Protein AF-A0A183LBN3-F1 (afdb_monomer_lite)

Secondary structure (DSSP, 8-state):
-----SSHHHHHHHHHHHHHHHHHHHHHHHHHTS-HHHHTTS-HHHHHHHHHHHHHHHHHIIIIIHHHHHHHHHHHHHHHHHHHHH-HHHHHHHHHHHHHHHHHHHHHHHHHHHHHHHHHHHHHHHHHHHHHHHHTHHHHHHTT-HHHHHHHHHHHHHHHHHHHHHHHHHHHHHHHHHHHHHHHHHHHHHHHHHHHHHHH---HHHHHHHHHHHHHHHHHHHHHHHHHHHHHHHHHHHHHH--

InterPro domains:
  IPR011527 ABC transporter type 1, transmembrane domain [PF00664] (29-213)
  IPR011527 ABC transporter type 1, transmembrane domain [PS50929] (30-212)
  IPR036640 ABC transporter type 1, transmembrane domain superfamily [G3DSA:1.20.1560.10] (25-235)
  IPR036640 ABC transporter type 1, transmembrane domain superfamily [SSF90123] (29-215)
  IPR039421 Type 1 protein exporter [PTHR43394] (27-213)

Radius of gyration: 27.75 Å; chains: 1; bounding box: 75×58×73 Å

Structure (mmCIF, N/CA/C/O backbone):
data_AF-A0A183LBN3-F1
#
_entry.id   AF-A0A183LBN3-F1
#
loop_
_atom_site.group_PDB
_atom_site.id
_atom_site.type_symbol
_atom_site.label_atom_id
_atom_site.label_alt_id
_atom_site.label_comp_id
_atom_site.label_asym_id
_atom_site.label_entity_id
_atom_site.label_seq_id
_atom_site.pdbx_PDB_ins_code
_atom_site.Cartn_x
_atom_site.Cartn_y
_atom_site.Cartn_z
_atom_site.occupancy
_atom_site.B_iso_or_equiv
_atom_site.auth_seq_id
_atom_site.auth_comp_id
_atom_site.auth_asym_id
_atom_site.auth_atom_id
_atom_site.pdbx_PDB_model_num
ATOM 1 N N . MET A 1 1 ? 43.488 43.404 1.381 1.00 40.50 1 MET A N 1
ATOM 2 C CA . MET A 1 1 ? 43.171 42.308 0.444 1.00 40.50 1 MET A CA 1
ATOM 3 C C . MET A 1 1 ? 42.771 41.111 1.287 1.00 40.50 1 MET A C 1
ATOM 5 O O . MET A 1 1 ? 43.579 40.228 1.517 1.00 40.50 1 MET A O 1
ATOM 9 N N . GLU A 1 2 ? 41.557 41.142 1.825 1.00 38.62 2 GLU A N 1
ATOM 10 C CA . GLU A 1 2 ? 40.914 39.970 2.421 1.00 38.62 2 GLU A CA 1
ATOM 11 C C . GLU A 1 2 ? 39.706 39.677 1.539 1.00 38.62 2 GLU A C 1
ATOM 13 O O . GLU A 1 2 ? 38.878 40.558 1.310 1.00 38.62 2 GLU A O 1
ATOM 18 N N . ASP A 1 3 ? 39.680 38.481 0.962 1.00 43.00 3 ASP A N 1
ATOM 19 C CA . ASP A 1 3 ? 38.562 37.950 0.189 1.00 43.00 3 ASP A CA 1
ATOM 20 C C . ASP A 1 3 ? 37.514 37.368 1.159 1.00 43.00 3 ASP A C 1
ATOM 22 O O . ASP A 1 3 ? 37.842 36.441 1.905 1.00 43.00 3 ASP A O 1
ATOM 26 N N . PRO A 1 4 ? 36.261 37.865 1.192 1.00 46.00 4 PRO A N 1
ATOM 27 C CA . PRO A 1 4 ? 35.197 37.300 2.007 1.00 46.00 4 PRO A CA 1
ATOM 28 C C . PRO A 1 4 ? 34.308 36.368 1.164 1.00 46.00 4 PRO A C 1
ATOM 30 O O . PRO A 1 4 ? 33.105 36.587 1.032 1.00 46.00 4 PRO A O 1
ATOM 33 N N . SER A 1 5 ? 34.866 35.294 0.602 1.00 48.00 5 SER A N 1
ATOM 34 C CA . SER A 1 5 ? 34.112 34.296 -0.181 1.00 48.00 5 SER A CA 1
ATOM 35 C C . SER A 1 5 ? 33.510 33.146 0.659 1.00 48.00 5 SER A C 1
ATOM 37 O O . SER A 1 5 ? 32.916 32.215 0.120 1.00 48.00 5 SER A O 1
ATOM 39 N N . GLY A 1 6 ? 33.574 33.213 1.997 1.00 46.44 6 GLY A N 1
ATOM 40 C CA . GLY A 1 6 ? 33.151 32.122 2.898 1.00 46.44 6 GLY A CA 1
ATOM 41 C C . GLY A 1 6 ? 31.701 32.142 3.422 1.00 46.44 6 GLY A C 1
ATOM 42 O O . GLY A 1 6 ? 31.299 31.218 4.130 1.00 46.44 6 GLY A O 1
ATOM 43 N N . GLY A 1 7 ? 30.898 33.174 3.133 1.00 43.12 7 GLY A N 1
ATOM 44 C CA . GLY A 1 7 ? 29.613 33.405 3.825 1.00 43.12 7 GLY A CA 1
ATOM 45 C C . GLY A 1 7 ? 28.346 32.848 3.157 1.00 43.12 7 GLY A C 1
ATOM 46 O O . GLY A 1 7 ? 27.326 32.670 3.823 1.00 43.12 7 GLY A O 1
ATOM 47 N N . ALA A 1 8 ? 28.376 32.556 1.854 1.00 47.88 8 ALA A N 1
ATOM 48 C CA . ALA A 1 8 ? 27.153 32.313 1.076 1.00 47.88 8 ALA A CA 1
ATOM 49 C C . ALA A 1 8 ? 26.589 30.878 1.180 1.00 47.88 8 ALA A C 1
ATOM 51 O O . ALA A 1 8 ? 25.435 30.640 0.823 1.00 47.88 8 ALA A O 1
ATOM 52 N N . GLY A 1 9 ? 27.375 29.918 1.681 1.00 42.44 9 GLY A N 1
ATOM 53 C CA . GLY A 1 9 ? 26.957 28.513 1.802 1.00 42.44 9 GLY A CA 1
ATOM 54 C C . GLY A 1 9 ? 26.155 28.187 3.069 1.00 42.44 9 GLY A C 1
ATOM 55 O O . GLY A 1 9 ? 25.312 27.294 3.050 1.00 42.44 9 GLY A O 1
ATOM 56 N N . LYS A 1 10 ? 26.368 28.922 4.171 1.00 45.16 10 LYS A N 1
ATOM 57 C CA . LYS A 1 10 ? 25.708 28.649 5.466 1.00 45.16 10 LYS A CA 1
ATOM 58 C C . LYS A 1 10 ? 24.295 29.228 5.571 1.00 45.16 10 LYS A C 1
ATOM 60 O O . LYS A 1 10 ? 23.450 28.637 6.238 1.00 45.16 10 LYS A O 1
ATOM 65 N N . SER A 1 11 ? 24.012 30.344 4.901 1.00 45.69 11 SER A N 1
ATOM 66 C CA . SER A 1 11 ? 22.697 31.000 4.944 1.00 45.69 11 SER A CA 1
ATOM 67 C C . SER A 1 11 ? 21.627 30.221 4.176 1.00 45.69 11 SER A C 1
ATOM 69 O O . SER A 1 11 ? 20.504 30.094 4.655 1.00 45.69 11 SER A O 1
ATOM 71 N N . ARG A 1 12 ? 21.982 29.604 3.043 1.00 44.12 12 ARG A N 1
ATOM 72 C CA . ARG A 1 12 ? 21.044 28.819 2.219 1.00 44.12 12 ARG A CA 1
ATOM 73 C C . ARG A 1 12 ? 20.622 27.485 2.853 1.00 44.12 12 ARG A C 1
ATOM 75 O O . ARG A 1 12 ? 19.554 26.969 2.540 1.00 44.12 12 ARG A O 1
ATOM 82 N N . LEU A 1 13 ? 21.438 26.939 3.758 1.00 44.81 13 LEU A N 1
ATOM 83 C CA . LEU A 1 13 ? 21.107 25.723 4.511 1.00 44.81 13 LEU A CA 1
ATOM 84 C C . LEU A 1 13 ? 20.223 26.010 5.733 1.00 44.81 13 LEU A C 1
ATOM 86 O O . LEU A 1 13 ? 19.431 25.152 6.110 1.00 44.81 13 LEU A O 1
ATOM 90 N N . GLN A 1 14 ? 20.291 27.214 6.316 1.00 42.34 14 GLN A N 1
ATOM 91 C CA . GLN A 1 14 ? 19.369 27.597 7.388 1.00 42.34 14 GLN A CA 1
ATOM 92 C C . GLN A 1 14 ? 17.980 27.958 6.857 1.00 42.34 14 GLN A C 1
ATOM 94 O O . GLN A 1 14 ? 17.003 27.535 7.464 1.00 42.34 14 GLN A O 1
ATOM 99 N N . THR A 1 15 ? 17.860 28.630 5.702 1.00 46.84 15 THR A N 1
ATOM 100 C CA . THR A 1 15 ? 16.550 29.004 5.123 1.00 46.84 15 THR A CA 1
ATOM 101 C C . THR A 1 15 ? 15.670 27.795 4.793 1.00 46.84 15 THR A C 1
ATOM 103 O O . THR A 1 15 ? 14.467 27.832 5.032 1.00 46.84 15 THR A O 1
ATOM 106 N N . ASN A 1 16 ? 16.262 26.691 4.323 1.00 40.47 16 ASN A N 1
ATOM 107 C CA . ASN A 1 16 ? 15.520 25.454 4.053 1.00 40.47 16 ASN A CA 1
ATOM 108 C C . ASN A 1 16 ? 15.066 24.725 5.331 1.00 40.47 16 ASN A C 1
ATOM 110 O O . ASN A 1 16 ? 14.090 23.984 5.284 1.00 40.47 16 ASN A O 1
ATOM 114 N N . GLY A 1 17 ? 15.720 24.963 6.474 1.00 40.94 17 GLY A N 1
ATOM 115 C CA . GLY A 1 17 ? 15.298 24.430 7.773 1.00 40.94 17 GLY A CA 1
ATOM 116 C C . GLY A 1 17 ? 14.186 25.245 8.448 1.00 40.94 17 GLY A C 1
ATOM 117 O O . GLY A 1 17 ? 13.349 24.678 9.147 1.00 40.94 17 GLY A O 1
ATOM 118 N N . VAL A 1 18 ? 14.126 26.566 8.223 1.00 50.75 18 VAL A N 1
ATOM 119 C CA . VAL A 1 18 ? 13.108 27.436 8.857 1.00 50.75 18 VAL A CA 1
ATOM 120 C C . VAL A 1 18 ? 11.715 27.243 8.260 1.00 50.75 18 VAL A C 1
ATOM 122 O O . VAL A 1 18 ? 10.734 27.345 8.992 1.00 50.75 18 VAL A O 1
ATOM 125 N N . HIS A 1 19 ? 11.610 26.903 6.969 1.00 49.53 19 HIS A N 1
ATOM 126 C CA . HIS A 1 19 ? 10.314 26.630 6.338 1.00 49.53 19 HIS A CA 1
ATOM 127 C C . HIS A 1 19 ? 9.591 25.420 6.954 1.00 49.53 19 HIS A C 1
ATOM 129 O O . HIS A 1 19 ? 8.365 25.429 7.022 1.00 49.53 19 HIS A O 1
ATOM 135 N N . GLY A 1 20 ? 10.322 24.426 7.474 1.00 49.03 20 GLY A N 1
ATOM 136 C CA . GLY A 1 20 ? 9.725 23.280 8.173 1.00 49.03 20 GLY A CA 1
ATOM 137 C C . GLY A 1 20 ? 9.143 23.628 9.550 1.00 49.03 20 GLY A C 1
ATOM 138 O O . GLY A 1 20 ? 8.169 23.021 9.979 1.00 49.03 20 GLY A O 1
ATOM 139 N N . LEU A 1 21 ? 9.686 24.648 10.226 1.00 53.84 21 LEU A N 1
ATOM 140 C CA . LEU A 1 21 ? 9.254 25.080 11.565 1.00 53.84 21 LEU A CA 1
ATOM 141 C C . LEU A 1 21 ? 8.262 26.253 11.548 1.00 53.84 21 LEU A C 1
ATOM 143 O O . LEU A 1 21 ? 7.757 26.646 12.602 1.00 53.84 21 LEU A O 1
ATOM 147 N N . GLN A 1 22 ? 7.987 26.818 10.373 1.00 60.62 22 GLN A N 1
ATOM 148 C CA . GLN A 1 22 ? 7.021 27.900 10.198 1.00 60.62 22 GLN A CA 1
ATOM 149 C C . GLN A 1 22 ? 5.586 27.393 10.408 1.00 60.62 22 GLN A C 1
ATOM 151 O O . GLN A 1 22 ? 4.813 28.020 11.131 1.00 60.62 22 GLN A O 1
ATOM 156 N N . TYR A 1 23 ? 5.268 26.210 9.869 1.00 64.50 23 TYR A N 1
ATOM 157 C CA . TYR A 1 23 ? 3.931 25.621 9.957 1.00 64.50 23 TYR A CA 1
ATOM 158 C C . TYR A 1 23 ? 3.464 25.409 11.409 1.00 64.50 23 TYR A C 1
ATOM 160 O O . TYR A 1 23 ? 2.417 25.952 11.758 1.00 64.50 23 TYR A O 1
ATOM 168 N N . PRO A 1 24 ? 4.221 24.749 12.314 1.00 69.81 24 PRO A N 1
ATOM 169 C CA . PRO A 1 24 ? 3.783 24.578 13.703 1.00 69.81 24 PRO A CA 1
ATOM 170 C C . PRO A 1 24 ? 3.541 25.903 14.441 1.00 69.81 24 PRO A C 1
ATOM 172 O O . PRO A 1 24 ? 2.629 26.000 15.257 1.00 69.81 24 PRO A O 1
ATOM 175 N N . LYS A 1 25 ? 4.330 26.948 14.150 1.00 72.75 25 LYS A N 1
ATOM 176 C CA . LYS A 1 25 ? 4.193 28.261 14.802 1.00 72.75 25 LYS A CA 1
ATOM 177 C C . LYS A 1 25 ? 2.928 28.995 14.373 1.00 72.75 25 LYS A C 1
ATOM 179 O O . LYS A 1 25 ? 2.254 29.576 15.220 1.00 72.75 25 LYS A O 1
ATOM 184 N N . GLU A 1 26 ? 2.599 28.959 13.086 1.00 74.62 26 GLU A N 1
ATOM 185 C CA . GLU A 1 26 ? 1.395 29.608 12.560 1.00 74.62 26 GLU A CA 1
ATOM 186 C C . GLU A 1 26 ? 0.121 28.926 13.060 1.00 74.62 26 GLU A C 1
ATOM 188 O O . GLU A 1 26 ? -0.827 29.603 13.458 1.00 74.62 26 GLU A O 1
ATOM 193 N N . ILE A 1 27 ? 0.121 27.594 13.133 1.00 75.69 27 ILE A N 1
ATOM 194 C CA . ILE A 1 27 ? -1.047 26.838 13.595 1.00 75.69 27 ILE A CA 1
ATOM 195 C C . ILE A 1 27 ? -1.238 27.022 15.107 1.00 75.69 27 ILE A C 1
ATOM 197 O O . ILE A 1 27 ? -2.361 27.242 15.555 1.00 75.69 27 ILE A O 1
ATOM 201 N N . ASN A 1 28 ? -0.151 27.055 15.888 1.00 76.75 28 ASN A N 1
ATOM 202 C CA . ASN A 1 28 ? -0.208 27.430 17.305 1.00 76.75 28 ASN A CA 1
ATOM 203 C C . ASN A 1 28 ? -0.770 28.848 17.491 1.00 76.75 28 ASN A C 1
ATOM 205 O O . ASN A 1 28 ? -1.633 29.063 18.339 1.00 76.75 28 ASN A O 1
ATOM 209 N N . GLY A 1 29 ? -0.336 29.808 16.668 1.00 79.19 29 GLY A N 1
ATOM 210 C CA . GLY A 1 29 ? -0.880 31.166 16.669 1.00 79.19 29 GLY A CA 1
ATOM 211 C C . GLY A 1 29 ? -2.379 31.205 16.357 1.00 79.19 29 GLY A C 1
ATOM 212 O O . GLY A 1 29 ? -3.120 31.926 17.018 1.00 79.19 29 GLY A O 1
ATOM 213 N N . ALA A 1 30 ? -2.848 30.401 15.402 1.00 77.69 30 ALA A N 1
ATOM 214 C CA . ALA A 1 30 ? -4.264 30.312 15.046 1.00 77.69 30 ALA A CA 1
ATOM 215 C C . ALA A 1 30 ? -5.123 29.655 16.143 1.00 77.69 30 ALA A C 1
ATOM 217 O O . ALA A 1 30 ? -6.260 30.075 16.359 1.00 77.69 30 ALA A O 1
ATOM 218 N N . VAL A 1 31 ? -4.589 28.659 16.860 1.00 79.69 31 VAL A N 1
ATOM 219 C CA . VAL A 1 31 ? -5.271 28.038 18.009 1.00 79.69 31 VAL A CA 1
ATOM 220 C C . VAL A 1 31 ? -5.417 29.042 19.151 1.00 79.69 31 VAL A C 1
ATOM 222 O O . VAL A 1 31 ? -6.496 29.149 19.721 1.00 79.69 31 VAL A O 1
ATOM 225 N N . LEU A 1 32 ? -4.387 29.844 19.432 1.00 81.81 32 LEU A N 1
ATOM 226 C CA . LEU A 1 32 ? -4.418 30.861 20.492 1.00 81.81 32 LEU A CA 1
ATOM 227 C C . LEU A 1 32 ? -5.418 32.007 20.242 1.00 81.81 32 LEU A C 1
ATOM 229 O O . LEU A 1 32 ? -5.800 32.683 21.191 1.00 81.81 32 LEU A O 1
ATOM 233 N N . HIS A 1 33 ? -5.864 32.216 18.998 1.00 85.56 33 HIS A N 1
ATOM 234 C CA . HIS A 1 33 ? -6.891 33.208 18.645 1.00 85.56 33 HIS A CA 1
ATOM 235 C C . HIS A 1 33 ? -8.327 32.652 18.674 1.00 85.56 33 HIS A C 1
ATOM 237 O O . HIS A 1 33 ? -9.257 33.338 18.249 1.00 85.56 33 HIS A O 1
ATOM 243 N N . LYS A 1 34 ? -8.534 31.413 19.136 1.00 83.06 34 LYS A N 1
ATOM 244 C CA . LYS A 1 34 ? -9.878 30.847 19.322 1.00 83.06 34 LYS A CA 1
ATOM 245 C C . LYS A 1 34 ? -10.590 31.495 20.513 1.00 83.06 34 LYS A C 1
ATOM 247 O O . LYS A 1 34 ? -9.960 31.896 21.488 1.00 83.06 34 LYS A O 1
ATOM 252 N N . ASP A 1 35 ? -11.918 31.560 20.437 1.00 85.56 35 ASP A N 1
ATOM 253 C CA . ASP A 1 35 ? -12.752 32.123 21.500 1.00 85.56 35 ASP A CA 1
ATOM 254 C C . ASP A 1 35 ? -12.615 31.341 22.815 1.00 85.56 35 ASP A C 1
ATOM 256 O O . ASP A 1 35 ? -12.491 30.116 22.820 1.00 85.56 35 ASP A O 1
ATOM 260 N N . VAL A 1 36 ? -12.738 32.031 23.952 1.00 79.06 36 VAL A N 1
ATOM 261 C CA . VAL A 1 36 ? -12.683 31.398 25.285 1.00 79.06 36 VAL A CA 1
ATOM 262 C C . VAL A 1 36 ? -13.755 30.310 25.465 1.00 79.06 36 VAL A C 1
ATOM 264 O O . VAL A 1 36 ? -13.481 29.255 26.027 1.00 79.06 36 VAL A O 1
ATOM 267 N N . LEU A 1 37 ? -14.942 30.507 24.876 1.00 83.62 37 LEU A N 1
ATOM 268 C CA . LEU A 1 37 ? -16.038 29.526 24.849 1.00 83.62 37 LEU A CA 1
ATOM 269 C C . LEU A 1 37 ? -15.685 28.240 24.085 1.00 83.62 37 LEU A C 1
ATOM 271 O O . LEU A 1 37 ? -16.287 27.198 24.330 1.00 83.62 37 LEU A O 1
ATOM 275 N N . TRP A 1 38 ? -14.740 28.305 23.143 1.00 82.56 38 TRP A N 1
ATOM 276 C CA . TRP A 1 38 ? -14.261 27.140 22.400 1.00 82.56 38 TRP A CA 1
ATOM 277 C C . TRP A 1 38 ? -13.293 26.303 23.245 1.00 82.56 38 TRP A C 1
ATOM 279 O O . TRP A 1 38 ? -13.356 25.073 23.200 1.00 82.56 38 TRP A O 1
ATOM 289 N N . PHE A 1 39 ? -12.454 26.960 24.054 1.00 83.81 39 PHE A N 1
ATOM 290 C CA . PHE A 1 39 ? -11.558 26.299 25.007 1.00 83.81 39 PHE A CA 1
ATOM 291 C C . PHE A 1 39 ? -12.306 25.665 26.188 1.00 83.81 39 PHE A C 1
ATOM 293 O O . PHE A 1 39 ? -11.894 24.609 26.647 1.00 83.81 39 PHE A O 1
ATOM 300 N N . ASP A 1 40 ? -13.441 26.224 26.618 1.00 84.88 40 ASP A N 1
ATOM 301 C CA . ASP A 1 40 ? -14.291 25.603 27.652 1.00 84.88 40 ASP A CA 1
ATOM 302 C C . ASP A 1 40 ? -14.944 24.286 27.191 1.00 84.88 40 ASP A C 1
ATOM 304 O O . ASP A 1 40 ? -15.316 23.447 28.012 1.00 84.88 40 ASP A O 1
ATOM 308 N N . GLN A 1 41 ? -15.083 24.082 25.877 1.00 84.94 41 GLN A N 1
ATOM 309 C CA . GLN A 1 41 ? -15.672 22.868 25.298 1.00 84.94 41 GLN A CA 1
ATOM 310 C C . GLN A 1 41 ? -14.645 21.760 25.016 1.00 84.94 41 GLN A C 1
ATOM 312 O O . GLN A 1 41 ? -15.050 20.633 24.734 1.00 84.94 41 GLN A O 1
ATOM 317 N N . HIS A 1 42 ? -13.339 22.048 25.077 1.00 81.25 42 HIS A N 1
ATOM 318 C CA . HIS A 1 42 ? -12.283 21.111 24.685 1.00 81.25 42 HIS A CA 1
ATOM 319 C C . HIS A 1 42 ? -11.206 21.000 25.767 1.00 81.25 42 HIS A C 1
ATOM 321 O O . HIS A 1 42 ? -10.633 21.995 26.200 1.00 81.25 42 HIS A O 1
ATOM 327 N N . SER A 1 43 ? -10.870 19.772 26.169 1.00 86.31 43 SER A N 1
ATOM 328 C CA . SER A 1 43 ? -9.761 19.542 27.098 1.00 86.31 43 SER A CA 1
ATOM 329 C C . SER A 1 43 ? -8.437 20.036 26.490 1.00 86.31 43 SER A C 1
ATOM 331 O O . SER A 1 43 ? -8.157 19.738 25.324 1.00 86.31 43 SER A O 1
ATOM 333 N N . PRO A 1 44 ? -7.565 20.718 27.259 1.00 80.38 44 PRO A N 1
ATOM 334 C CA . PRO A 1 44 ? -6.254 21.158 26.778 1.00 80.38 44 PRO A CA 1
ATOM 335 C C . PRO A 1 44 ? -5.406 20.020 26.191 1.00 80.38 44 PRO A C 1
ATOM 337 O O . PRO A 1 44 ? -4.698 20.219 25.206 1.00 80.38 44 PRO A O 1
ATOM 340 N N . GLY A 1 45 ? -5.504 18.814 26.766 1.00 83.12 45 GLY A N 1
ATOM 341 C CA . GLY A 1 45 ? -4.797 17.628 26.274 1.00 83.12 45 GLY A CA 1
ATOM 342 C C . GLY A 1 45 ? -5.317 17.139 24.921 1.00 83.12 45 GLY A C 1
ATOM 343 O O . GLY A 1 45 ? -4.524 16.790 24.050 1.00 83.12 45 GLY A O 1
ATOM 344 N N . ASP A 1 46 ? -6.633 17.195 24.707 1.00 82.12 46 ASP A N 1
ATOM 345 C CA . ASP A 1 46 ? -7.255 16.772 23.449 1.00 82.12 46 ASP A CA 1
ATOM 346 C C . ASP A 1 46 ? -6.908 17.728 22.308 1.00 82.12 46 ASP A C 1
ATOM 348 O O . ASP A 1 46 ? -6.695 17.292 21.179 1.00 82.12 46 ASP A O 1
ATOM 352 N N . ILE A 1 47 ? -6.799 19.030 22.592 1.00 83.06 47 ILE A N 1
ATOM 353 C CA . ILE A 1 47 ? -6.376 20.031 21.605 1.00 83.06 47 ILE A CA 1
ATOM 354 C C . ILE A 1 47 ? -4.939 19.755 21.155 1.00 83.06 47 ILE A C 1
ATOM 356 O O . ILE A 1 47 ? -4.667 19.746 19.956 1.00 83.06 47 ILE A O 1
ATOM 360 N N . ILE A 1 48 ? -4.026 19.502 22.098 1.00 84.38 48 ILE A N 1
ATOM 361 C CA . ILE A 1 48 ? -2.607 19.254 21.802 1.00 84.38 48 ILE A CA 1
ATOM 362 C C . ILE A 1 48 ? -2.427 17.942 21.030 1.00 84.38 48 ILE A C 1
ATOM 364 O O . ILE A 1 48 ? -1.676 17.913 20.052 1.00 84.38 48 ILE A O 1
ATOM 368 N N . ASN A 1 49 ? -3.134 16.880 21.422 1.00 83.94 49 ASN A N 1
ATOM 369 C CA . ASN A 1 49 ? -3.073 15.589 20.738 1.00 83.94 49 ASN A CA 1
ATOM 370 C C . ASN A 1 49 ? -3.636 15.688 19.317 1.00 83.94 49 ASN A C 1
ATOM 372 O O . ASN A 1 49 ? -2.933 15.363 18.365 1.00 83.94 49 ASN A O 1
ATOM 376 N N . ASN A 1 50 ? -4.840 16.249 19.148 1.00 81.81 50 ASN A N 1
ATOM 377 C CA . ASN A 1 50 ? -5.436 16.429 17.821 1.00 81.81 50 ASN A CA 1
ATOM 378 C C . ASN A 1 50 ? -4.580 17.323 16.925 1.00 81.81 50 ASN A C 1
ATOM 380 O O . ASN A 1 50 ? -4.440 17.064 15.733 1.00 81.81 50 ASN A O 1
ATOM 384 N N . LEU A 1 51 ? -4.009 18.394 17.474 1.00 82.06 51 LEU A N 1
ATOM 385 C CA . LEU A 1 51 ? -3.122 19.268 16.720 1.00 82.06 51 LEU A CA 1
ATOM 386 C C . LEU A 1 51 ? -1.872 18.514 16.253 1.00 82.06 51 LEU A C 1
ATOM 388 O O . LEU A 1 51 ? -1.506 18.618 15.084 1.00 82.06 51 LEU A O 1
ATOM 392 N N . SER A 1 52 ? -1.259 17.729 17.139 1.00 82.69 52 SER A N 1
ATOM 393 C CA . SER A 1 52 ? -0.078 16.918 16.826 1.00 82.69 52 SER A CA 1
ATOM 394 C C . SER A 1 52 ? -0.388 15.835 15.788 1.00 82.69 52 SER A C 1
ATOM 396 O O . SER A 1 52 ? 0.370 15.662 14.838 1.00 82.69 52 SER A O 1
ATOM 398 N N . ASP A 1 53 ? -1.531 15.159 15.898 1.00 80.00 53 ASP A N 1
ATOM 399 C CA . ASP A 1 53 ? -1.963 14.131 14.945 1.00 80.00 53 ASP A CA 1
ATOM 400 C C . ASP A 1 53 ? -2.290 14.714 13.565 1.00 80.00 53 ASP A C 1
ATOM 402 O O . ASP A 1 53 ? -1.913 14.148 12.532 1.00 80.00 53 ASP A O 1
ATOM 406 N N . ASN A 1 54 ? -2.944 15.877 13.530 1.00 79.00 54 ASN A N 1
ATOM 407 C CA . ASN A 1 54 ? -3.221 16.599 12.290 1.00 79.00 54 ASN A CA 1
ATOM 408 C C . ASN A 1 54 ? -1.924 17.069 11.624 1.00 79.00 54 ASN A C 1
ATOM 410 O O . ASN A 1 54 ? -1.766 16.913 10.414 1.00 79.00 54 ASN A O 1
ATOM 414 N N . LEU A 1 55 ? -0.977 17.589 12.408 1.00 81.25 55 LEU A N 1
ATOM 415 C CA . LEU A 1 55 ? 0.352 17.972 11.937 1.00 81.25 55 LEU A CA 1
ATOM 416 C C . LEU A 1 55 ? 1.105 16.782 11.339 1.00 81.25 55 LEU A C 1
ATOM 418 O O . LEU A 1 55 ? 1.552 16.864 10.198 1.00 81.25 55 LEU A O 1
ATOM 422 N N . ASN A 1 56 ? 1.163 15.660 12.058 1.00 78.94 56 ASN A N 1
ATOM 423 C CA . ASN A 1 56 ? 1.801 14.430 11.587 1.00 78.94 56 ASN A CA 1
ATOM 424 C C . ASN A 1 56 ? 1.146 13.902 10.301 1.00 78.94 56 ASN A C 1
ATOM 426 O O . ASN A 1 56 ? 1.828 13.440 9.386 1.00 78.94 56 ASN A O 1
ATOM 430 N N . SER A 1 57 ? -0.183 13.985 10.203 1.00 75.06 57 SER A N 1
ATOM 431 C CA . SER A 1 57 ? -0.928 13.559 9.014 1.00 75.06 57 SER A CA 1
ATOM 432 C C . SER A 1 57 ? -0.638 14.450 7.804 1.00 75.06 57 SER A C 1
ATOM 434 O O . SER A 1 57 ? -0.467 13.943 6.694 1.00 75.06 57 SER A O 1
ATOM 436 N N . ILE A 1 58 ? -0.541 15.767 8.009 1.00 78.69 58 ILE A N 1
ATOM 437 C CA . ILE A 1 58 ? -0.185 16.736 6.964 1.00 78.69 58 ILE A CA 1
ATOM 438 C C . ILE A 1 58 ? 1.269 16.543 6.526 1.00 78.69 58 ILE A C 1
ATOM 440 O O . ILE A 1 58 ? 1.539 16.486 5.328 1.00 78.69 58 ILE A O 1
ATOM 444 N N . GLU A 1 59 ? 2.196 16.394 7.473 1.00 78.19 59 GLU A N 1
ATOM 445 C CA . GLU A 1 59 ? 3.615 16.162 7.191 1.00 78.19 59 GLU A CA 1
ATOM 446 C C . GLU A 1 59 ? 3.819 14.860 6.411 1.00 78.19 59 GLU A C 1
ATOM 448 O O . GLU A 1 59 ? 4.493 14.845 5.382 1.00 78.19 59 GLU A O 1
ATOM 453 N N . SER A 1 60 ? 3.169 13.777 6.837 1.00 74.81 60 SER A N 1
ATOM 454 C CA . SER A 1 60 ? 3.197 12.497 6.127 1.00 74.81 60 SER A CA 1
ATOM 455 C C . SER A 1 60 ? 2.563 12.606 4.733 1.00 74.81 60 SER A C 1
ATOM 457 O O . SER A 1 60 ?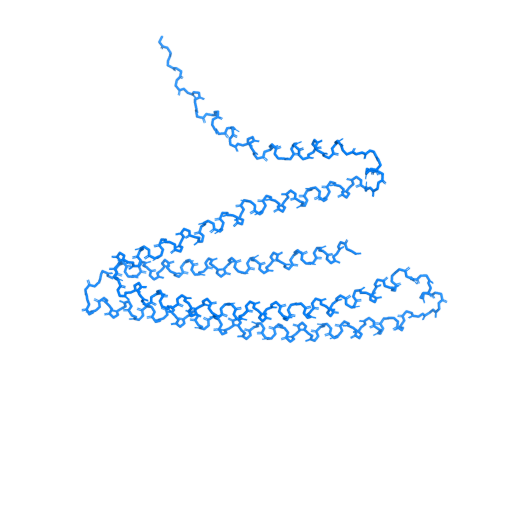 3.110 12.105 3.749 1.00 74.81 60 SER A O 1
ATOM 459 N N . GLY A 1 61 ? 1.442 13.322 4.606 1.00 72.44 61 GLY A N 1
ATOM 460 C CA . GLY A 1 61 ? 0.759 13.532 3.329 1.00 72.44 61 GLY A CA 1
ATOM 461 C C . GLY A 1 61 ? 1.573 14.343 2.314 1.00 72.44 61 GLY A C 1
ATOM 462 O O . GLY A 1 61 ? 1.636 13.978 1.141 1.00 72.44 61 GLY A O 1
ATOM 463 N N . ILE A 1 62 ? 2.213 15.428 2.750 1.00 77.88 62 ILE A N 1
ATOM 464 C CA . ILE A 1 62 ? 2.968 16.334 1.869 1.00 77.88 62 ILE A CA 1
ATOM 465 C C . ILE A 1 62 ? 4.402 15.844 1.652 1.00 77.88 62 ILE A C 1
ATOM 467 O O . ILE A 1 62 ? 4.946 16.018 0.567 1.00 77.88 62 ILE A O 1
ATOM 471 N N . GLY A 1 63 ? 5.027 15.238 2.659 1.00 75.56 63 GLY A N 1
ATOM 472 C CA . GLY A 1 63 ? 6.406 14.774 2.581 1.00 75.56 63 GLY A CA 1
ATOM 473 C C . GLY A 1 63 ? 6.520 13.442 1.850 1.00 75.56 63 GLY A C 1
ATOM 474 O O . GLY A 1 63 ? 6.955 13.375 0.700 1.00 75.56 63 GLY A O 1
ATOM 475 N N . THR A 1 64 ? 6.134 12.359 2.521 1.00 74.75 64 THR A N 1
ATOM 476 C CA . THR A 1 64 ? 6.416 10.996 2.046 1.00 74.75 64 THR A CA 1
ATOM 477 C C . THR A 1 64 ? 5.487 10.591 0.908 1.00 74.75 64 THR A C 1
ATOM 479 O O . THR A 1 64 ? 5.952 10.145 -0.139 1.00 74.75 64 THR A O 1
ATOM 482 N N . ARG A 1 65 ? 4.177 10.828 1.043 1.00 76.44 65 ARG A N 1
ATOM 483 C CA . ARG A 1 65 ? 3.195 10.392 0.034 1.00 76.44 65 ARG A CA 1
ATOM 484 C C . ARG A 1 65 ? 3.334 11.134 -1.291 1.00 76.44 65 ARG A C 1
ATOM 486 O O . ARG A 1 65 ? 3.218 10.511 -2.347 1.00 76.44 65 ARG A O 1
ATOM 493 N N . LEU A 1 66 ? 3.591 12.441 -1.251 1.00 78.75 66 LEU A N 1
ATOM 494 C CA . LEU A 1 66 ? 3.805 13.237 -2.459 1.00 78.75 66 LEU A CA 1
ATOM 495 C C . LEU A 1 66 ? 5.131 12.882 -3.144 1.00 78.75 66 LEU A C 1
ATOM 497 O O . LEU A 1 66 ? 5.179 12.802 -4.372 1.00 78.75 66 LEU A O 1
ATOM 501 N N . SER A 1 67 ? 6.185 12.631 -2.360 1.00 81.62 67 SER A N 1
ATOM 502 C CA . SER A 1 67 ? 7.470 12.156 -2.879 1.00 81.62 67 SER A CA 1
ATOM 503 C C . SER A 1 67 ? 7.307 10.822 -3.607 1.00 81.62 67 SER A C 1
ATOM 505 O O . SER A 1 67 ? 7.726 10.698 -4.760 1.00 81.62 67 SER A O 1
ATOM 507 N N . ASP A 1 68 ? 6.629 9.855 -2.983 1.00 79.38 68 ASP A N 1
ATOM 508 C CA . ASP A 1 68 ? 6.346 8.555 -3.595 1.00 79.38 68 ASP A CA 1
ATOM 509 C C . ASP A 1 68 ? 5.525 8.710 -4.880 1.00 79.38 68 ASP A C 1
ATOM 511 O O . ASP A 1 68 ? 5.819 8.084 -5.898 1.00 79.38 68 ASP A O 1
ATOM 515 N N . PHE A 1 69 ? 4.503 9.568 -4.873 1.00 78.69 69 PHE A N 1
ATOM 516 C CA . PHE A 1 69 ? 3.677 9.833 -6.051 1.00 78.69 69 PHE A CA 1
ATOM 517 C C . PHE A 1 69 ? 4.500 10.391 -7.217 1.00 78.69 69 PHE A C 1
ATOM 519 O O . PHE A 1 69 ? 4.419 9.887 -8.341 1.00 78.69 69 PHE A O 1
ATOM 526 N N . ASN A 1 70 ? 5.337 11.391 -6.945 1.00 86.12 70 ASN A N 1
ATOM 527 C CA . ASN A 1 70 ? 6.199 11.987 -7.956 1.00 86.12 70 ASN A CA 1
ATOM 528 C C . ASN A 1 70 ? 7.237 10.985 -8.488 1.00 86.12 70 ASN A C 1
ATOM 530 O O . ASN A 1 70 ? 7.479 10.921 -9.695 1.00 86.12 70 ASN A O 1
ATOM 534 N N . GLN A 1 71 ? 7.815 10.161 -7.611 1.00 84.62 71 GLN A N 1
ATOM 535 C CA . GLN A 1 71 ? 8.747 9.108 -8.005 1.00 84.62 71 GLN A CA 1
ATOM 536 C C . GLN A 1 71 ? 8.080 8.071 -8.917 1.00 84.62 71 GLN A C 1
ATOM 538 O O . GLN A 1 71 ? 8.650 7.717 -9.948 1.00 84.62 71 GLN A O 1
ATOM 543 N N . ASN A 1 72 ? 6.860 7.637 -8.593 1.00 81.56 72 ASN A N 1
ATOM 544 C CA . ASN A 1 72 ? 6.109 6.688 -9.415 1.00 81.56 72 ASN A CA 1
ATOM 545 C C . ASN A 1 72 ? 5.752 7.265 -10.798 1.00 81.56 72 ASN A C 1
ATOM 547 O O . ASN A 1 72 ? 5.891 6.568 -11.803 1.00 81.56 72 ASN A O 1
ATOM 551 N N . ILE A 1 73 ? 5.349 8.540 -10.882 1.00 86.12 73 ILE A N 1
ATOM 552 C CA . ILE A 1 73 ? 5.085 9.209 -12.172 1.00 86.12 73 ILE A CA 1
ATOM 553 C C . ILE A 1 73 ? 6.358 9.304 -13.009 1.00 86.12 73 ILE A C 1
ATOM 555 O O . ILE A 1 73 ? 6.350 8.972 -14.196 1.00 86.12 73 ILE A O 1
ATOM 559 N N . SER A 1 74 ? 7.454 9.744 -12.390 1.00 87.88 74 SER A N 1
ATOM 560 C CA . SER A 1 74 ? 8.745 9.866 -13.063 1.00 87.88 74 SER A CA 1
ATOM 561 C C . SER A 1 74 ? 9.226 8.510 -13.588 1.00 87.88 74 SER A C 1
ATOM 563 O O . SER A 1 74 ? 9.601 8.397 -14.755 1.00 87.88 74 SER A O 1
ATOM 565 N N . GLY A 1 75 ? 9.118 7.453 -12.775 1.00 85.56 75 GLY A N 1
ATOM 566 C CA . GLY A 1 75 ? 9.464 6.087 -13.165 1.00 85.56 75 GLY A CA 1
ATOM 567 C C . GLY A 1 75 ? 8.610 5.550 -14.315 1.00 85.56 75 GLY A C 1
ATOM 568 O O . GLY A 1 75 ? 9.132 4.915 -15.233 1.00 85.56 75 GLY A O 1
ATOM 569 N N . PHE A 1 76 ? 7.311 5.857 -14.321 1.00 82.25 76 PHE A N 1
ATOM 570 C CA . PHE A 1 76 ? 6.411 5.484 -15.413 1.00 82.25 76 PHE A CA 1
ATOM 571 C C . PHE A 1 76 ? 6.796 6.161 -16.738 1.00 82.25 76 PHE A C 1
ATOM 573 O O . PHE A 1 76 ? 6.922 5.490 -17.765 1.00 82.25 76 PHE A O 1
ATOM 580 N N . LEU A 1 77 ? 7.046 7.475 -16.715 1.00 87.75 77 LEU A N 1
ATOM 581 C CA . LEU A 1 77 ? 7.480 8.227 -17.897 1.00 87.75 77 LEU A CA 1
ATOM 582 C C . LEU A 1 77 ? 8.845 7.743 -18.399 1.00 87.75 77 LEU A C 1
ATOM 584 O O . LEU A 1 77 ? 9.005 7.486 -19.593 1.00 87.75 77 LEU A O 1
ATOM 588 N N . ALA A 1 78 ? 9.805 7.552 -17.493 1.00 88.06 78 ALA A N 1
ATOM 589 C CA . ALA A 1 78 ? 11.123 7.020 -17.820 1.00 88.06 78 ALA A CA 1
ATOM 590 C C . ALA A 1 78 ? 11.030 5.621 -18.448 1.00 88.06 78 ALA A C 1
ATOM 592 O O . ALA A 1 78 ? 11.679 5.364 -19.459 1.00 88.06 78 ALA A O 1
ATOM 593 N N . GLY A 1 79 ? 10.172 4.740 -17.924 1.00 83.69 79 GLY A N 1
ATOM 594 C CA . GLY A 1 79 ? 9.949 3.405 -18.483 1.00 83.69 79 GLY A CA 1
ATOM 595 C C . GLY A 1 79 ? 9.424 3.432 -19.920 1.00 83.69 79 GLY A C 1
ATOM 596 O O . GLY A 1 79 ? 9.899 2.673 -20.763 1.00 83.69 79 GLY A O 1
ATOM 597 N N . ILE A 1 80 ? 8.493 4.334 -20.239 1.00 84.56 80 ILE A N 1
ATOM 598 C CA . ILE A 1 80 ? 8.001 4.494 -21.615 1.00 84.56 80 ILE A CA 1
ATOM 599 C C . ILE A 1 80 ? 9.133 4.976 -22.530 1.00 84.56 80 ILE A C 1
ATOM 601 O O . ILE A 1 80 ? 9.372 4.377 -23.579 1.00 84.56 80 ILE A O 1
ATOM 605 N N . ILE A 1 81 ? 9.859 6.018 -22.118 1.00 87.94 81 ILE A N 1
ATOM 606 C CA . ILE A 1 81 ? 10.943 6.617 -22.910 1.00 87.94 81 ILE A CA 1
ATOM 607 C C . ILE A 1 81 ? 12.051 5.590 -23.181 1.00 87.94 81 ILE A C 1
ATOM 609 O O . ILE A 1 81 ? 12.437 5.396 -24.333 1.00 87.94 81 ILE A O 1
ATOM 613 N N . ILE A 1 82 ? 12.523 4.886 -22.147 1.00 85.56 82 ILE A N 1
ATOM 614 C CA . ILE A 1 82 ? 13.568 3.861 -22.275 1.00 85.56 82 ILE A CA 1
ATOM 615 C C . ILE A 1 82 ? 13.098 2.734 -23.201 1.00 85.56 82 ILE A C 1
ATOM 617 O O . ILE A 1 82 ? 13.854 2.309 -24.072 1.00 85.56 82 ILE A O 1
ATOM 621 N N . GLY A 1 83 ? 11.841 2.292 -23.085 1.00 82.31 83 GLY A N 1
ATOM 622 C CA . GLY A 1 83 ? 11.285 1.269 -23.972 1.00 82.31 83 GLY A CA 1
ATOM 623 C C . GLY A 1 83 ? 11.363 1.665 -25.451 1.00 82.31 83 GLY A C 1
ATOM 624 O O . GLY A 1 83 ? 11.776 0.855 -26.286 1.00 82.31 83 GLY A O 1
ATOM 625 N N . PHE A 1 84 ? 11.004 2.911 -25.779 1.00 85.06 84 PHE A N 1
ATOM 626 C CA . PHE A 1 84 ? 11.087 3.426 -27.151 1.00 85.06 84 PHE A CA 1
ATOM 627 C C . PHE A 1 84 ? 12.528 3.559 -27.656 1.00 85.06 84 PHE A C 1
ATOM 629 O O . PHE A 1 84 ? 12.763 3.320 -28.841 1.00 85.06 84 PHE A O 1
ATOM 636 N N . ILE A 1 85 ? 13.482 3.889 -26.777 1.00 85.69 85 ILE A N 1
ATOM 637 C CA . ILE A 1 85 ? 14.910 3.988 -27.121 1.00 85.69 85 ILE A CA 1
ATOM 638 C C . ILE A 1 85 ? 15.500 2.614 -27.465 1.00 85.69 85 ILE A C 1
ATOM 640 O O . ILE A 1 85 ? 16.258 2.510 -28.427 1.00 85.69 85 ILE A O 1
ATOM 644 N N . VAL A 1 86 ? 15.160 1.560 -26.712 1.00 80.75 86 VAL A N 1
ATOM 645 C CA . VAL A 1 86 ? 15.710 0.213 -26.947 1.00 80.75 86 VAL A CA 1
ATOM 646 C C . VAL A 1 86 ? 15.210 -0.345 -28.277 1.00 80.75 86 VAL A C 1
ATOM 648 O O . VAL A 1 86 ? 15.990 -0.544 -29.208 1.00 80.75 86 VAL A O 1
ATOM 651 N N . LYS A 1 87 ? 13.903 -0.608 -28.378 1.00 82.56 87 LYS A N 1
ATOM 652 C CA . LYS A 1 87 ? 13.241 -1.077 -29.602 1.00 82.56 87 LYS A CA 1
ATOM 653 C C . LYS A 1 87 ? 11.744 -0.799 -29.507 1.00 82.56 87 LYS A C 1
ATOM 655 O O . LYS A 1 87 ? 11.064 -1.285 -28.603 1.00 82.56 87 LYS A O 1
ATOM 660 N N . TRP A 1 88 ? 11.198 -0.142 -30.527 1.00 85.38 88 TRP A N 1
ATOM 661 C CA . TRP A 1 88 ? 9.774 0.209 -30.600 1.00 85.38 88 TRP A CA 1
ATOM 662 C C . TRP A 1 88 ? 8.819 -1.000 -30.485 1.00 85.38 88 TRP A C 1
ATOM 664 O O . TRP A 1 88 ? 7.748 -0.886 -29.893 1.00 85.38 88 TRP A O 1
ATOM 674 N N . LYS A 1 89 ? 9.215 -2.182 -30.985 1.00 83.00 89 LYS A N 1
ATOM 675 C CA . LYS A 1 89 ? 8.416 -3.419 -30.879 1.00 83.00 89 LYS A CA 1
ATOM 676 C C . LYS A 1 89 ? 8.298 -3.928 -29.440 1.00 83.00 89 LYS A C 1
ATOM 678 O O . LYS A 1 89 ? 7.238 -4.410 -29.056 1.00 83.00 89 LYS A O 1
ATOM 683 N N . LEU A 1 90 ? 9.363 -3.804 -28.643 1.00 79.31 90 LEU A N 1
ATOM 684 C CA . LEU A 1 90 ? 9.359 -4.205 -27.233 1.00 79.31 90 LEU A CA 1
ATOM 685 C C . LEU A 1 90 ? 8.484 -3.255 -26.403 1.00 79.31 90 LEU A C 1
ATOM 687 O O . LEU A 1 90 ? 7.678 -3.710 -25.593 1.00 79.31 90 LEU A O 1
ATOM 691 N N . ALA A 1 91 ? 8.582 -1.949 -26.672 1.00 81.81 91 ALA A N 1
ATOM 692 C CA . ALA A 1 91 ? 7.740 -0.931 -26.046 1.00 81.81 91 ALA A CA 1
ATOM 693 C C . ALA A 1 91 ? 6.245 -1.143 -26.314 1.00 81.81 91 ALA A C 1
ATOM 695 O O . ALA A 1 91 ? 5.439 -0.989 -25.402 1.00 81.81 91 ALA A O 1
ATOM 696 N N . LEU A 1 92 ? 5.861 -1.535 -27.533 1.00 82.88 92 LEU A N 1
ATOM 697 C CA . LEU A 1 92 ? 4.463 -1.840 -27.866 1.00 82.88 92 LEU A CA 1
ATOM 698 C C . LEU A 1 92 ? 3.912 -3.020 -27.068 1.00 82.88 92 LEU A C 1
ATOM 700 O O . LEU A 1 92 ? 2.790 -2.944 -26.573 1.00 82.88 92 LEU A O 1
ATOM 704 N N . VAL A 1 93 ? 4.698 -4.089 -26.910 1.00 83.75 93 VAL A N 1
ATOM 705 C CA . VAL A 1 93 ? 4.295 -5.251 -26.105 1.00 83.75 93 VAL A CA 1
ATOM 706 C C . VAL A 1 93 ? 4.145 -4.856 -24.636 1.00 83.75 93 VAL A C 1
ATOM 708 O O . VAL A 1 93 ? 3.119 -5.157 -24.030 1.00 83.75 93 VAL A O 1
ATOM 711 N N . ALA A 1 94 ? 5.106 -4.112 -24.078 1.00 81.00 94 ALA A N 1
ATOM 712 C CA . ALA A 1 94 ? 5.003 -3.591 -22.716 1.00 81.00 94 ALA A CA 1
ATOM 713 C C . ALA A 1 94 ? 3.765 -2.689 -22.546 1.00 81.00 94 ALA A C 1
ATOM 715 O O . ALA A 1 94 ? 2.979 -2.877 -21.618 1.00 81.00 94 ALA A O 1
ATOM 716 N N . CYS A 1 95 ? 3.517 -1.783 -23.493 1.00 82.62 95 CYS A N 1
ATOM 717 C CA . CYS A 1 95 ? 2.361 -0.892 -23.482 1.00 82.62 95 CYS A CA 1
ATOM 718 C C . CYS A 1 95 ? 1.029 -1.654 -23.578 1.00 82.62 95 CYS A C 1
ATOM 720 O O . CYS A 1 95 ? 0.076 -1.299 -22.892 1.00 82.62 95 CYS A O 1
ATOM 722 N N . ALA A 1 96 ? 0.967 -2.748 -24.344 1.00 84.62 96 ALA A N 1
ATOM 723 C CA . ALA A 1 96 ? -0.218 -3.601 -24.441 1.00 84.62 96 ALA A CA 1
ATOM 724 C C . ALA A 1 96 ? -0.528 -4.359 -23.135 1.00 84.62 96 ALA A C 1
ATOM 726 O O . ALA A 1 96 ? -1.691 -4.648 -22.852 1.00 84.62 96 ALA A O 1
ATOM 727 N N . THR A 1 97 ? 0.484 -4.654 -22.310 1.00 81.25 97 THR A N 1
ATOM 728 C CA . THR A 1 97 ? 0.274 -5.306 -21.003 1.00 81.25 97 THR A CA 1
ATOM 729 C C . THR A 1 97 ? -0.245 -4.352 -19.923 1.00 81.25 97 THR A C 1
ATOM 731 O O . THR A 1 97 ? -0.974 -4.785 -19.032 1.00 81.25 97 THR A O 1
ATOM 734 N N . LEU A 1 98 ? 0.045 -3.049 -20.022 1.00 80.19 98 LEU A N 1
ATOM 735 C CA . LEU A 1 98 ? -0.414 -2.039 -19.060 1.00 80.19 98 LEU A CA 1
ATOM 736 C C . LEU A 1 98 ? -1.945 -1.988 -18.880 1.00 80.19 98 LEU A C 1
ATOM 738 O O . LEU A 1 98 ? -2.393 -2.104 -17.738 1.00 80.19 98 LEU A O 1
ATOM 742 N N . PRO A 1 99 ? -2.783 -1.858 -19.932 1.00 82.38 99 PRO A N 1
ATOM 743 C CA . PRO A 1 99 ? -4.235 -1.808 -19.761 1.00 82.38 99 PRO A CA 1
ATOM 744 C C . PRO A 1 99 ? -4.791 -3.115 -19.187 1.00 82.38 99 PRO A C 1
ATOM 746 O O . PRO A 1 99 ? -5.732 -3.077 -18.398 1.00 82.38 99 PRO A O 1
ATOM 749 N N . PHE A 1 100 ? -4.187 -4.262 -19.515 1.00 81.00 100 PHE A N 1
ATOM 750 C CA . PHE A 1 100 ? -4.587 -5.554 -18.956 1.00 81.00 100 PHE A CA 1
ATOM 751 C C . PHE A 1 100 ? -4.389 -5.595 -17.435 1.00 81.00 100 PHE A C 1
ATOM 753 O O . PHE A 1 100 ? -5.294 -5.984 -16.693 1.00 81.00 100 PHE A O 1
ATOM 760 N N . VAL A 1 101 ? -3.238 -5.110 -16.961 1.00 77.69 101 VAL A N 1
ATOM 761 C CA . VAL A 1 101 ? -2.943 -4.990 -15.528 1.00 77.69 101 VAL A CA 1
ATOM 762 C C . VAL A 1 101 ? -3.886 -3.981 -14.866 1.00 77.69 101 VAL A C 1
ATOM 764 O O . VAL A 1 101 ? -4.486 -4.291 -13.840 1.00 77.69 101 VAL A O 1
ATOM 767 N N . VAL A 1 102 ? -4.097 -2.806 -15.466 1.00 79.44 102 VAL A N 1
ATOM 768 C CA . VAL A 1 102 ? -4.989 -1.767 -14.916 1.00 79.44 102 VAL A CA 1
ATOM 769 C C . VAL A 1 102 ? -6.422 -2.278 -14.741 1.00 79.44 102 VAL A C 1
ATOM 771 O O . VAL A 1 102 ? -7.026 -2.046 -13.693 1.00 79.44 102 VAL A O 1
ATOM 774 N N . ILE A 1 103 ? -6.964 -3.013 -15.716 1.00 80.94 103 ILE A N 1
ATOM 775 C CA . ILE A 1 103 ? -8.311 -3.598 -15.626 1.00 80.94 103 ILE A CA 1
ATOM 776 C C . ILE A 1 103 ? -8.386 -4.611 -14.476 1.00 80.94 103 ILE A C 1
ATOM 778 O O . ILE A 1 103 ? -9.324 -4.562 -13.676 1.00 80.94 103 ILE A O 1
ATOM 782 N N . ALA A 1 104 ? -7.386 -5.489 -14.345 1.00 78.69 104 ALA A N 1
ATOM 783 C CA . ALA A 1 104 ? -7.329 -6.469 -13.261 1.00 78.69 104 ALA A CA 1
ATOM 784 C C . ALA A 1 104 ? -7.284 -5.796 -11.875 1.00 78.69 104 ALA A C 1
ATOM 786 O O . ALA A 1 104 ? -8.044 -6.164 -10.975 1.00 78.69 104 ALA A O 1
ATOM 787 N N . PHE A 1 105 ? -6.449 -4.765 -11.716 1.00 77.12 105 PHE A N 1
ATOM 788 C CA . PHE A 1 105 ? -6.356 -3.993 -10.474 1.00 77.12 105 PHE A CA 1
ATOM 789 C C . PHE A 1 105 ? -7.632 -3.194 -10.176 1.00 77.12 105 PHE A C 1
ATOM 791 O O . PHE A 1 105 ? -8.041 -3.110 -9.018 1.00 77.12 105 PHE A O 1
ATOM 798 N N . SER A 1 106 ? -8.295 -2.641 -11.194 1.00 76.31 106 SER A N 1
ATOM 799 C CA . SER A 1 106 ? -9.546 -1.891 -11.028 1.00 76.31 106 SER A CA 1
ATOM 800 C C . SER A 1 106 ? -10.687 -2.785 -10.531 1.00 76.31 106 SER A C 1
ATOM 802 O O . SER A 1 106 ? -11.342 -2.463 -9.536 1.00 76.31 106 SER A O 1
ATOM 804 N N . LEU A 1 107 ? -10.869 -3.957 -11.152 1.00 77.62 107 LEU A N 1
ATOM 805 C CA . LEU A 1 107 ? -11.850 -4.955 -10.714 1.00 77.62 107 LEU A CA 1
ATOM 806 C C . LEU A 1 107 ? -11.590 -5.398 -9.270 1.00 77.62 107 LEU A C 1
ATOM 808 O O . LEU A 1 107 ? -12.520 -5.483 -8.464 1.00 77.62 107 LEU A O 1
ATOM 812 N N . PHE A 1 108 ? -10.319 -5.610 -8.921 1.00 78.81 108 PHE A N 1
ATOM 813 C CA . PHE A 1 108 ? -9.934 -5.918 -7.552 1.00 78.81 108 PHE A CA 1
ATOM 814 C C . PHE A 1 108 ? -10.250 -4.780 -6.581 1.00 78.81 108 PHE A C 1
ATOM 816 O O . PHE A 1 108 ? -10.791 -5.043 -5.513 1.00 78.81 108 PHE A O 1
ATOM 823 N N . GLY A 1 109 ? -9.972 -3.525 -6.941 1.00 75.94 109 GLY A N 1
ATOM 824 C CA . GLY A 1 109 ? -10.273 -2.362 -6.103 1.00 75.94 109 GLY A CA 1
ATOM 825 C C . GLY A 1 109 ? -11.770 -2.208 -5.807 1.00 75.94 109 GLY A C 1
ATOM 826 O O . GLY A 1 109 ? -12.158 -1.913 -4.674 1.00 75.94 109 GLY A O 1
ATOM 827 N N . ILE A 1 110 ? -12.628 -2.475 -6.794 1.00 78.44 110 ILE A N 1
ATOM 828 C CA . ILE A 1 110 ? -14.089 -2.435 -6.624 1.00 78.44 110 ILE A CA 1
ATOM 829 C C . ILE A 1 110 ? -14.553 -3.556 -5.686 1.00 78.44 110 ILE A C 1
ATOM 831 O O . ILE A 1 110 ? -15.288 -3.299 -4.726 1.00 78.44 110 ILE A O 1
ATOM 835 N N . ALA A 1 111 ? -14.088 -4.788 -5.917 1.00 76.88 111 ALA A N 1
ATOM 836 C CA . ALA A 1 111 ? -14.388 -5.922 -5.048 1.00 76.88 111 ALA A CA 1
ATOM 837 C C . ALA A 1 111 ? -13.868 -5.687 -3.618 1.00 76.88 111 ALA A C 1
ATOM 839 O O . ALA A 1 111 ? -14.586 -5.941 -2.648 1.00 76.88 111 ALA A O 1
ATOM 840 N N . PHE A 1 112 ? -12.660 -5.124 -3.485 1.00 79.38 112 PHE A N 1
ATOM 841 C CA . PHE A 1 112 ? -12.038 -4.777 -2.209 1.00 79.38 112 PHE A CA 1
ATOM 842 C C . PHE A 1 112 ? -12.962 -3.887 -1.394 1.00 79.38 112 PHE A C 1
ATOM 844 O O . PHE A 1 112 ? -13.304 -4.203 -0.253 1.00 79.38 112 PHE A O 1
ATOM 851 N N . LYS A 1 113 ? -13.382 -2.777 -2.005 1.00 77.69 113 LYS A N 1
ATOM 852 C CA . LYS A 1 113 ? -14.214 -1.767 -1.358 1.00 77.69 113 LYS A CA 1
ATOM 853 C C . LYS A 1 113 ? -15.545 -2.357 -0.897 1.00 77.69 113 LYS A C 1
ATOM 855 O O . LYS A 1 113 ? -15.988 -2.070 0.213 1.00 77.69 113 LYS A O 1
ATOM 860 N N . TYR A 1 114 ? -16.156 -3.216 -1.712 1.00 81.69 114 TYR A N 1
ATOM 861 C CA . TYR A 1 114 ? -17.409 -3.884 -1.365 1.00 81.69 114 TYR A CA 1
ATOM 862 C C . TYR A 1 114 ? -17.275 -4.776 -0.120 1.00 81.69 114 TYR A C 1
ATOM 864 O O . TYR A 1 114 ? -18.048 -4.632 0.831 1.00 81.69 114 TYR A O 1
ATOM 872 N N . PHE A 1 11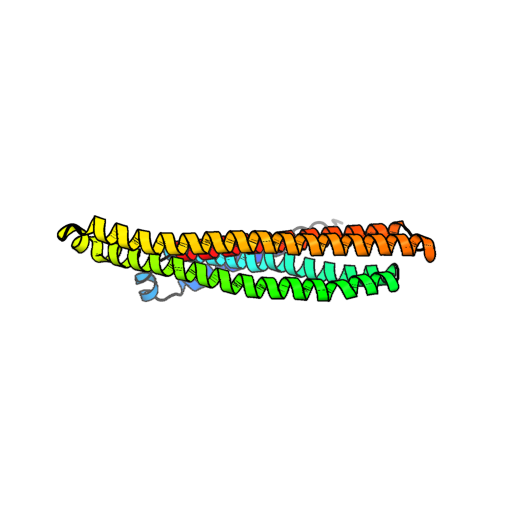5 ? -16.280 -5.671 -0.092 1.00 78.75 115 PHE A N 1
ATOM 873 C CA . PHE A 1 115 ? -16.073 -6.570 1.049 1.00 78.75 115 PHE A CA 1
ATOM 874 C C . PHE A 1 115 ? -15.638 -5.822 2.311 1.00 78.75 115 PHE A C 1
ATOM 876 O O . PHE A 1 115 ? -16.102 -6.155 3.400 1.00 78.75 115 PHE A O 1
ATOM 883 N N . HIS A 1 116 ? -14.805 -4.791 2.167 1.00 80.81 116 HIS A N 1
ATOM 884 C CA . HIS A 1 116 ? -14.352 -3.976 3.289 1.00 80.81 116 HIS A CA 1
ATOM 885 C C . HIS A 1 116 ? -15.499 -3.200 3.946 1.00 80.81 116 HIS A C 1
ATOM 887 O O . HIS A 1 116 ? -15.646 -3.232 5.164 1.00 80.81 116 HIS A O 1
ATOM 893 N N . ASN A 1 117 ? -16.380 -2.585 3.152 1.00 83.25 117 ASN A N 1
ATOM 894 C CA . ASN A 1 117 ? -17.552 -1.894 3.693 1.00 83.25 117 ASN A CA 1
ATOM 895 C C . ASN A 1 117 ? -18.492 -2.855 4.429 1.00 83.25 117 ASN A C 1
ATOM 897 O O . ASN A 1 117 ? -19.065 -2.506 5.459 1.00 83.25 117 ASN A O 1
ATOM 901 N N . LYS A 1 118 ? -18.657 -4.081 3.921 1.00 85.44 118 LYS A N 1
ATOM 902 C CA . LYS A 1 118 ? -19.519 -5.085 4.556 1.00 85.44 118 LYS A CA 1
ATOM 903 C C . LYS A 1 118 ? -18.971 -5.558 5.905 1.00 85.44 118 LYS A C 1
ATOM 905 O O . LYS A 1 118 ? -19.748 -5.732 6.840 1.00 85.44 118 LYS A O 1
ATOM 910 N N . GLU A 1 119 ? -17.658 -5.743 5.996 1.00 83.81 119 GLU A N 1
ATOM 911 C CA . GLU A 1 119 ? -16.943 -6.054 7.237 1.00 83.81 119 GLU A CA 1
ATOM 912 C C . GLU A 1 119 ? -17.077 -4.911 8.251 1.00 83.81 119 GLU A C 1
ATOM 914 O O . GLU A 1 119 ? -17.551 -5.152 9.360 1.00 83.81 119 GLU A O 1
ATOM 919 N N . ILE A 1 120 ? -16.765 -3.668 7.858 1.00 85.56 120 ILE A N 1
ATOM 920 C CA . ILE A 1 120 ? -16.896 -2.489 8.733 1.00 85.56 120 ILE A CA 1
ATOM 921 C C . ILE A 1 120 ? -18.332 -2.347 9.246 1.00 85.56 120 ILE A C 1
ATOM 923 O O . ILE A 1 120 ? -18.544 -2.133 10.435 1.00 85.56 120 ILE A O 1
ATOM 927 N N . ASN A 1 121 ? -19.334 -2.525 8.382 1.00 88.69 121 ASN A N 1
ATOM 928 C CA . ASN A 1 121 ? -20.737 -2.440 8.788 1.00 88.69 121 ASN A CA 1
ATOM 929 C C . ASN A 1 121 ? -21.139 -3.544 9.779 1.00 88.69 121 ASN A C 1
ATOM 931 O O . ASN A 1 121 ? -21.987 -3.310 10.637 1.00 88.69 121 ASN A O 1
ATOM 935 N N . ALA A 1 122 ? -20.575 -4.750 9.666 1.00 87.38 122 ALA A N 1
ATOM 936 C CA . ALA A 1 122 ? -20.832 -5.823 10.625 1.00 87.38 122 ALA A CA 1
ATOM 937 C C . ALA A 1 122 ? -20.178 -5.536 11.983 1.00 87.38 122 ALA A C 1
ATOM 939 O O . ALA A 1 122 ? -20.844 -5.657 13.009 1.00 87.38 122 ALA A O 1
ATOM 940 N N . TYR A 1 123 ? -18.927 -5.068 11.981 1.00 88.38 123 TYR A N 1
ATOM 941 C CA . TYR A 1 123 ? -18.240 -4.626 13.195 1.00 88.38 123 TYR A CA 1
ATOM 942 C C . TYR A 1 123 ? -18.946 -3.447 13.867 1.00 88.38 123 TYR A C 1
ATOM 944 O O . TYR A 1 123 ? -19.140 -3.455 15.080 1.00 88.38 123 TYR A O 1
ATOM 952 N N . SER A 1 124 ? -19.418 -2.474 13.086 1.00 90.50 124 SER A N 1
ATOM 953 C CA . SER A 1 124 ? -20.132 -1.310 13.611 1.00 90.50 124 SER A CA 1
ATOM 954 C C . SER A 1 124 ? -21.390 -1.702 14.388 1.00 90.50 124 SER A C 1
ATOM 956 O O . SER A 1 124 ? -21.658 -1.077 15.410 1.00 90.50 124 SER A O 1
ATOM 958 N N . ARG A 1 125 ? -22.126 -2.747 13.977 1.00 90.69 125 ARG A N 1
ATOM 959 C CA . ARG A 1 125 ? -23.289 -3.244 14.738 1.00 90.69 125 ARG A CA 1
ATOM 960 C C . ARG A 1 125 ? -22.896 -3.810 16.101 1.00 90.69 125 ARG A C 1
ATOM 962 O O . ARG A 1 125 ? -23.577 -3.527 17.084 1.00 90.69 125 ARG A O 1
ATOM 969 N N . ALA A 1 126 ? -21.799 -4.564 16.174 1.00 91.12 126 ALA A N 1
ATOM 970 C CA . ALA A 1 126 ? -21.282 -5.069 17.446 1.00 91.12 126 ALA A CA 1
ATOM 971 C C . ALA A 1 126 ? -20.863 -3.909 18.370 1.00 91.12 126 ALA A C 1
ATOM 973 O O . ALA A 1 126 ? -21.234 -3.897 19.545 1.00 91.12 126 ALA A O 1
ATOM 974 N N . CYS A 1 127 ? -20.189 -2.888 17.826 1.00 92.19 127 CYS A N 1
ATOM 975 C CA . CYS A 1 127 ? -19.851 -1.666 18.562 1.00 92.19 127 CYS A CA 1
ATOM 976 C C . CYS A 1 127 ? -21.098 -0.921 19.058 1.00 92.19 127 CYS A C 1
ATOM 978 O O . CYS A 1 127 ? -21.115 -0.463 20.194 1.00 92.19 127 CYS A O 1
ATOM 980 N N . THR A 1 128 ? -22.168 -0.835 18.259 1.00 93.62 128 THR A N 1
ATOM 981 C CA . THR A 1 128 ? -23.429 -0.215 18.699 1.00 93.62 128 THR A CA 1
ATOM 982 C C . THR A 1 128 ? -24.021 -0.931 19.913 1.00 93.62 128 THR A C 1
ATOM 984 O O . THR A 1 128 ? -24.408 -0.264 20.869 1.00 93.62 128 THR A O 1
ATOM 987 N N . VAL A 1 129 ? -24.049 -2.269 19.914 1.00 93.19 129 VAL A N 1
ATOM 988 C CA . VAL A 1 129 ? -24.527 -3.049 21.072 1.00 93.19 129 VAL A CA 1
ATOM 989 C C . VAL A 1 129 ? -23.636 -2.815 22.292 1.00 93.19 129 VAL A C 1
ATOM 991 O O . VAL A 1 129 ? -24.145 -2.593 23.386 1.00 93.19 129 VAL A O 1
ATOM 994 N N . SER A 1 130 ? -22.313 -2.818 22.116 1.00 93.56 130 SER A N 1
ATOM 995 C CA . SER A 1 130 ? -21.381 -2.539 23.213 1.00 93.56 130 SER A CA 1
ATOM 996 C C . SER A 1 130 ? -21.601 -1.144 23.803 1.00 93.56 130 SER A C 1
ATOM 998 O O . SER A 1 130 ? -21.700 -1.016 25.022 1.00 93.56 130 SER A O 1
ATOM 1000 N N . ASN A 1 131 ? -21.774 -0.124 22.961 1.00 93.50 131 ASN A N 1
ATOM 1001 C CA . ASN A 1 131 ? -22.019 1.247 23.407 1.00 93.50 131 ASN A CA 1
ATOM 1002 C C . ASN A 1 131 ? -23.357 1.399 24.142 1.00 93.50 131 ASN A C 1
ATOM 1004 O O . ASN A 1 131 ? -23.417 2.112 25.140 1.00 93.50 131 ASN A O 1
ATOM 1008 N N . GLU A 1 132 ? -24.413 0.706 23.708 1.00 93.12 132 GLU A N 1
ATOM 1009 C CA . GLU A 1 132 ? -25.710 0.682 24.403 1.00 93.12 132 GLU A CA 1
ATOM 1010 C C . GLU A 1 132 ? -25.567 0.133 25.834 1.00 93.12 132 GLU A C 1
ATOM 1012 O O . GLU A 1 132 ? -26.050 0.733 26.800 1.00 93.12 132 GLU A O 1
ATOM 1017 N N . VAL A 1 133 ? -24.837 -0.978 25.975 1.00 94.25 133 VAL A N 1
ATOM 1018 C CA . VAL A 1 133 ? -24.592 -1.650 27.259 1.00 94.25 133 VAL A CA 1
ATOM 1019 C C . VAL A 1 133 ? -23.710 -0.804 28.173 1.00 94.25 133 VAL A C 1
ATOM 1021 O O . VAL A 1 133 ? -24.026 -0.657 29.352 1.00 94.25 133 VAL A O 1
ATOM 1024 N N . LEU A 1 134 ? -22.631 -0.221 27.644 1.00 93.94 134 LEU A N 1
ATOM 1025 C CA . LEU A 1 134 ? -21.711 0.622 28.412 1.00 93.94 134 LEU A CA 1
ATOM 1026 C C . LEU A 1 134 ? -22.381 1.920 28.871 1.00 93.94 134 LEU A C 1
ATOM 1028 O O . LEU A 1 134 ? -22.249 2.302 30.033 1.00 93.94 134 LEU A O 1
ATOM 1032 N N . SER A 1 135 ? -23.161 2.557 27.996 1.00 94.94 135 SER A N 1
ATOM 1033 C CA . SER A 1 135 ? -23.919 3.765 28.334 1.00 94.94 135 SER A CA 1
ATOM 1034 C C . SER A 1 135 ? -24.972 3.502 29.420 1.00 94.94 135 SER A C 1
ATOM 1036 O O . SER A 1 135 ? -25.203 4.355 30.276 1.00 94.94 135 SER A O 1
ATOM 1038 N N . SER A 1 136 ? -25.559 2.299 29.442 1.00 93.50 136 SER A N 1
ATOM 1039 C CA . SER A 1 136 ? -26.611 1.902 30.391 1.00 93.50 136 SER A CA 1
ATOM 1040 C C . SER A 1 136 ? -26.147 0.896 31.453 1.00 93.50 136 SER A C 1
ATOM 1042 O O . SER A 1 136 ? -26.966 0.150 32.000 1.00 93.50 136 SER A O 1
ATOM 1044 N N . ILE A 1 137 ? -24.851 0.868 31.787 1.00 94.75 137 ILE A N 1
ATOM 1045 C CA . ILE A 1 137 ? -24.255 -0.200 32.609 1.00 94.75 137 ILE A CA 1
ATOM 1046 C C . ILE A 1 137 ? -24.920 -0.354 33.983 1.00 94.75 137 ILE A C 1
ATOM 1048 O O . ILE A 1 137 ? -25.174 -1.469 34.434 1.00 94.75 137 ILE A O 1
ATOM 1052 N N . ARG A 1 138 ? -25.299 0.761 34.624 1.00 95.25 138 ARG A N 1
ATOM 1053 C CA . ARG A 1 138 ? -25.971 0.749 35.934 1.00 95.25 138 ARG A CA 1
ATOM 1054 C C . ARG A 1 138 ? -27.310 0.008 35.877 1.00 95.25 138 ARG A C 1
ATOM 1056 O O . ARG A 1 138 ? -27.645 -0.709 36.813 1.00 95.25 138 ARG A O 1
ATOM 1063 N N . THR A 1 139 ? -28.045 0.147 34.776 1.00 95.06 139 THR A N 1
ATOM 1064 C CA . THR A 1 139 ? -29.321 -0.539 34.547 1.00 95.06 139 THR A CA 1
ATOM 1065 C C . THR A 1 139 ? -29.097 -2.028 34.302 1.00 95.06 139 THR A C 1
ATOM 1067 O O . THR A 1 139 ? -29.777 -2.858 34.898 1.00 95.06 139 THR A O 1
ATOM 1070 N N . VAL A 1 140 ? -28.110 -2.390 33.477 1.00 94.56 140 VAL A N 1
ATOM 1071 C CA . VAL A 1 140 ? -27.795 -3.799 33.183 1.00 94.56 140 VAL A CA 1
ATOM 1072 C C . VAL A 1 140 ? -27.407 -4.553 34.457 1.00 94.56 140 VAL A C 1
ATOM 1074 O O . VAL A 1 140 ? -27.919 -5.648 34.690 1.00 94.56 140 VAL A O 1
ATOM 1077 N N . VAL A 1 141 ? -26.578 -3.942 35.309 1.00 95.06 141 VAL A N 1
ATOM 1078 C CA . VAL A 1 141 ? -26.175 -4.511 36.605 1.00 95.06 141 VAL A CA 1
ATOM 1079 C C . VAL A 1 141 ? -27.364 -4.590 37.568 1.00 95.06 141 VAL A C 1
ATOM 1081 O O . VAL A 1 141 ? -27.574 -5.630 38.188 1.00 95.06 141 VAL A O 1
ATOM 1084 N N . ALA A 1 142 ? -28.194 -3.542 37.654 1.00 95.25 142 ALA A N 1
ATOM 1085 C CA . ALA A 1 142 ? -29.359 -3.515 38.545 1.00 95.25 142 ALA A CA 1
ATOM 1086 C C . ALA A 1 142 ? -30.388 -4.623 38.248 1.00 95.25 142 ALA A C 1
ATOM 1088 O O . ALA A 1 142 ? -31.037 -5.116 39.168 1.00 95.25 142 ALA A O 1
ATOM 1089 N N . PHE A 1 143 ? -30.518 -5.035 36.984 1.00 94.69 143 PHE A N 1
ATOM 1090 C CA . PHE A 1 143 ? -31.408 -6.123 36.563 1.00 94.69 143 PHE A CA 1
ATOM 1091 C C . PHE A 1 143 ? -30.688 -7.471 36.354 1.00 94.69 143 PHE A C 1
ATOM 1093 O O . PHE A 1 143 ? -31.320 -8.430 35.912 1.00 94.69 143 PHE A O 1
ATOM 1100 N N . GLY A 1 144 ? -29.380 -7.573 36.636 1.00 93.19 144 GLY A N 1
ATOM 1101 C CA . GLY A 1 144 ? -28.598 -8.803 36.433 1.00 93.19 144 GLY A CA 1
ATOM 1102 C C . GLY A 1 144 ? -28.516 -9.270 34.969 1.00 93.19 144 GLY A C 1
ATOM 1103 O O . GLY A 1 144 ? -28.374 -10.462 34.696 1.00 93.19 144 GLY A O 1
ATOM 1104 N N . GLY A 1 145 ? -28.635 -8.346 34.010 1.00 93.25 145 GLY A N 1
ATOM 1105 C CA . GLY A 1 145 ? -28.750 -8.622 32.572 1.00 93.25 145 GLY A CA 1
ATOM 1106 C C . GLY A 1 145 ? -27.434 -8.922 31.843 1.00 93.25 145 GLY A C 1
ATOM 1107 O O . GLY A 1 145 ? -27.445 -9.112 30.628 1.00 93.25 145 GLY A O 1
ATOM 1108 N N . GLU A 1 146 ? -26.305 -8.983 32.548 1.00 92.44 146 GLU A N 1
ATOM 1109 C CA . GLU A 1 146 ? -24.954 -9.085 31.971 1.00 92.44 146 GLU A CA 1
ATOM 1110 C C . GLU A 1 146 ? -24.796 -10.273 31.011 1.00 92.44 146 GLU A C 1
ATOM 1112 O O . GLU A 1 146 ? -24.320 -10.118 29.886 1.00 92.44 146 GLU A O 1
ATOM 1117 N N . LYS A 1 147 ? -25.266 -11.463 31.412 1.00 94.69 147 LYS A N 1
ATOM 1118 C CA . LYS A 1 147 ? -25.198 -12.671 30.569 1.00 94.69 147 LYS A CA 1
ATOM 1119 C C . LYS A 1 147 ? -26.016 -12.530 29.285 1.00 94.69 147 LYS A C 1
ATOM 1121 O O . LYS A 1 147 ? -25.610 -13.035 28.241 1.00 94.69 147 LYS A O 1
ATOM 1126 N N . ARG A 1 148 ? -27.162 -11.843 29.348 1.00 93.62 148 ARG A N 1
ATOM 1127 C CA . ARG A 1 148 ? -28.041 -11.630 28.190 1.00 93.62 148 ARG A CA 1
ATOM 1128 C C . ARG A 1 148 ? -27.375 -10.719 27.165 1.00 93.62 148 ARG A C 1
ATOM 1130 O O . ARG A 1 148 ? -27.342 -11.053 25.983 1.00 93.62 148 ARG A O 1
ATOM 1137 N N . GLU A 1 149 ? -26.827 -9.596 27.619 1.00 93.25 149 GLU A N 1
ATOM 1138 C CA . GLU A 1 149 ? -26.158 -8.640 26.734 1.00 93.25 149 GLU A CA 1
ATOM 1139 C C . GLU A 1 149 ? -24.827 -9.186 26.198 1.00 93.25 149 GLU A C 1
ATOM 1141 O O . GLU A 1 149 ? -24.501 -8.968 25.032 1.00 93.25 149 GLU A O 1
ATOM 1146 N N . SER A 1 150 ? -24.106 -9.988 26.990 1.00 93.38 150 SER A N 1
ATOM 1147 C CA . SER A 1 150 ? -22.906 -10.704 26.538 1.00 93.38 150 SER A CA 1
ATOM 1148 C C . SER A 1 150 ? -23.205 -11.641 25.360 1.00 93.38 150 SER A C 1
ATOM 1150 O O . SER A 1 150 ? -22.519 -11.587 24.339 1.00 93.38 150 SER A O 1
ATOM 1152 N N . LEU A 1 151 ? -24.283 -12.431 25.441 1.00 95.19 151 LEU A N 1
ATOM 1153 C CA . LEU A 1 151 ? -24.719 -13.301 24.341 1.00 95.19 151 LEU A CA 1
ATOM 1154 C C . LEU A 1 151 ? -25.149 -12.502 23.101 1.00 95.19 151 LEU A C 1
ATOM 1156 O O . LEU A 1 151 ? -24.854 -12.902 21.973 1.00 95.19 151 LEU A O 1
ATOM 1160 N N . ARG A 1 152 ? -25.827 -11.361 23.291 1.00 93.88 152 ARG A N 1
ATOM 1161 C CA . ARG A 1 152 ? -26.222 -10.459 22.195 1.00 93.88 152 ARG A CA 1
ATOM 1162 C C . ARG A 1 152 ? -24.996 -9.895 21.472 1.00 93.88 152 ARG A C 1
ATOM 1164 O O . ARG A 1 152 ? -24.962 -9.924 20.243 1.00 93.88 152 ARG A O 1
ATOM 1171 N N . TYR A 1 153 ? -23.989 -9.439 22.217 1.00 93.31 153 TYR A N 1
ATOM 1172 C CA . TYR A 1 153 ? -22.728 -8.959 21.654 1.00 93.31 153 TYR A CA 1
ATOM 1173 C C . TYR A 1 153 ? -21.975 -10.075 20.921 1.00 93.31 153 TYR A C 1
ATOM 1175 O O . TYR A 1 153 ? -21.573 -9.892 19.772 1.00 93.31 153 TYR A O 1
ATOM 1183 N N . GLN A 1 154 ? -21.856 -11.257 21.536 1.00 94.94 154 GLN A N 1
ATOM 1184 C CA . GLN A 1 154 ? -21.186 -12.408 20.930 1.00 94.94 154 GLN A CA 1
ATOM 1185 C C . GLN A 1 154 ? -21.823 -12.799 19.591 1.00 94.94 154 GLN A C 1
ATOM 1187 O O . GLN A 1 154 ? -21.109 -13.057 18.628 1.00 94.94 154 GLN A O 1
ATOM 1192 N N . LYS A 1 155 ? -23.158 -12.777 19.491 1.00 94.19 155 LYS A N 1
ATOM 1193 C CA . LYS A 1 155 ? -23.875 -13.080 18.245 1.00 94.19 155 LYS A CA 1
ATOM 1194 C C . LYS A 1 155 ? -23.514 -12.122 17.102 1.00 94.19 155 LYS A C 1
ATOM 1196 O O . LYS A 1 155 ? -23.273 -12.578 15.982 1.00 94.19 155 LYS A O 1
ATOM 1201 N N . GLU A 1 156 ? -23.483 -10.814 17.361 1.00 91.94 156 GLU A N 1
ATOM 1202 C CA . GLU A 1 156 ? -23.084 -9.825 16.347 1.00 91.94 156 GLU A CA 1
ATOM 1203 C C . GLU A 1 156 ? -21.594 -9.946 16.001 1.00 91.94 156 GLU A C 1
ATOM 1205 O O . GLU A 1 156 ? -21.223 -9.859 14.828 1.00 91.94 156 GLU A O 1
ATOM 1210 N N . LEU A 1 157 ? -20.749 -10.229 16.996 1.00 92.62 157 LEU A N 1
ATOM 1211 C CA . LEU A 1 157 ? -19.310 -10.391 16.807 1.00 92.62 157 LEU A CA 1
ATOM 1212 C C . LEU A 1 157 ? -18.970 -11.621 15.955 1.00 92.62 157 LEU A C 1
ATOM 1214 O O . LEU A 1 157 ? -18.191 -11.503 15.015 1.00 92.62 157 LEU A O 1
ATOM 1218 N N . THR A 1 158 ? -19.597 -12.775 16.204 1.00 93.31 158 THR A N 1
ATOM 1219 C CA . THR A 1 158 ? -19.395 -13.987 15.388 1.00 93.31 158 THR A CA 1
ATOM 1220 C C . THR A 1 158 ? -19.818 -13.764 13.932 1.00 93.31 158 THR A C 1
ATOM 1222 O O . THR A 1 158 ? -19.174 -14.252 13.004 1.00 93.31 158 THR A O 1
ATOM 1225 N N . SER A 1 159 ? -20.878 -12.984 13.699 1.00 88.69 159 SER A N 1
ATOM 1226 C CA . SER A 1 159 ? -21.289 -12.590 12.345 1.00 88.69 159 SER A CA 1
ATOM 1227 C C . SER A 1 159 ? -20.230 -11.717 11.655 1.00 88.69 159 SER A C 1
ATOM 1229 O O . SER A 1 159 ? -19.909 -11.939 10.484 1.00 88.69 159 SER A O 1
ATOM 1231 N N . ALA A 1 160 ? -19.642 -10.758 12.381 1.00 89.00 160 ALA A N 1
ATOM 1232 C CA . ALA A 1 160 ? -18.546 -9.928 11.881 1.00 89.00 160 ALA A CA 1
ATOM 1233 C C . ALA A 1 160 ? -17.277 -10.752 11.596 1.00 89.00 160 ALA A C 1
ATOM 1235 O O . ALA A 1 160 ? -16.674 -10.597 10.533 1.00 89.00 160 ALA A O 1
ATOM 1236 N N . GLU A 1 161 ? -16.929 -11.687 12.480 1.00 89.62 161 GLU A N 1
ATOM 1237 C CA . GLU A 1 161 ? -15.780 -12.585 12.338 1.00 89.62 161 GLU A CA 1
ATOM 1238 C C . GLU A 1 161 ? -15.892 -13.462 11.084 1.00 89.62 161 GLU A C 1
ATOM 1240 O O . GLU A 1 161 ? -14.970 -13.509 10.269 1.00 89.62 161 GLU A O 1
ATOM 1245 N N . LEU A 1 162 ? -17.052 -14.085 10.850 1.00 90.00 162 LEU A N 1
ATOM 1246 C CA . LEU A 1 162 ? -17.288 -14.889 9.646 1.00 90.00 162 LEU A CA 1
ATOM 1247 C C . LEU A 1 162 ? -17.170 -14.060 8.358 1.00 90.00 162 LEU A C 1
ATOM 1249 O O . LEU A 1 162 ? -16.672 -14.553 7.340 1.00 90.00 162 LEU A O 1
ATOM 1253 N N . MET A 1 163 ? -17.601 -12.794 8.382 1.00 85.94 163 MET A N 1
ATOM 1254 C CA . MET A 1 163 ? -17.390 -11.872 7.261 1.00 85.94 163 MET A CA 1
ATOM 1255 C C . MET A 1 163 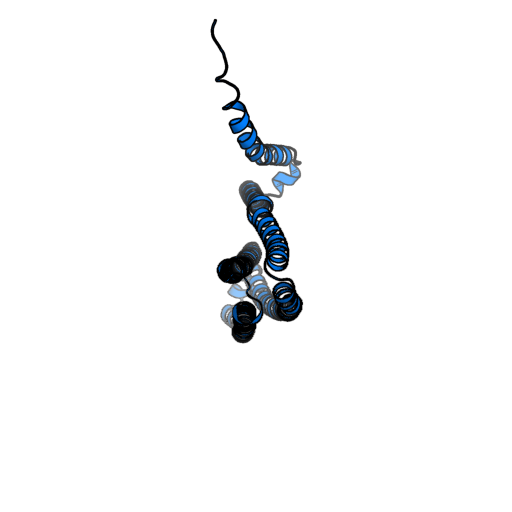? -15.912 -11.527 7.072 1.00 85.94 163 MET A C 1
ATOM 1257 O O . MET A 1 163 ? -15.454 -11.505 5.928 1.00 85.94 163 MET A O 1
ATOM 1261 N N . GLY A 1 164 ? -15.162 -11.341 8.159 1.00 83.94 164 GLY A N 1
ATOM 1262 C CA . GLY A 1 164 ? -13.711 -11.154 8.137 1.00 83.94 164 GLY A CA 1
ATOM 1263 C C . GLY A 1 164 ? -12.969 -12.354 7.541 1.00 83.94 164 GLY A C 1
ATOM 1264 O O . GLY A 1 164 ? -12.139 -12.181 6.651 1.00 83.94 164 GLY A O 1
ATOM 1265 N N . ILE A 1 165 ? -13.325 -13.581 7.930 1.00 88.88 165 ILE A N 1
ATOM 1266 C CA . ILE A 1 165 ? -12.723 -14.817 7.395 1.00 88.88 165 ILE A CA 1
ATOM 1267 C C . ILE A 1 165 ? -13.038 -14.980 5.900 1.00 88.88 165 ILE A C 1
ATOM 1269 O O . ILE A 1 165 ? -12.154 -15.276 5.088 1.00 88.88 165 ILE A O 1
ATOM 1273 N N . LYS A 1 166 ? -14.295 -14.744 5.499 1.00 86.12 166 LYS A N 1
ATOM 1274 C CA . LYS A 1 166 ? -14.702 -14.805 4.087 1.00 86.12 166 LYS A CA 1
ATOM 1275 C C . LYS A 1 166 ? -14.000 -13.738 3.245 1.00 86.12 166 LYS A C 1
ATOM 1277 O O . LYS A 1 166 ? -13.619 -14.001 2.107 1.00 86.12 166 LYS A O 1
ATOM 1282 N N . LYS A 1 167 ? -13.804 -12.545 3.809 1.00 83.75 167 LYS A N 1
ATOM 1283 C CA . LYS A 1 167 ? -12.987 -11.495 3.207 1.00 83.75 167 LYS A CA 1
ATOM 1284 C C . LYS A 1 167 ? -11.545 -11.985 3.061 1.00 83.75 167 LYS A C 1
ATOM 1286 O O . LYS A 1 167 ? -11.053 -12.020 1.945 1.00 83.75 167 LYS A O 1
ATOM 1291 N N . ALA A 1 168 ? -10.887 -12.407 4.138 1.00 83.12 168 ALA A N 1
ATOM 1292 C CA . ALA A 1 168 ? -9.480 -12.813 4.126 1.00 83.12 168 ALA A CA 1
ATOM 1293 C C . ALA A 1 168 ? -9.185 -13.903 3.082 1.00 83.12 168 ALA A C 1
ATOM 1295 O O . ALA A 1 168 ? -8.230 -13.789 2.317 1.00 83.12 168 ALA A O 1
ATOM 1296 N N . THR A 1 169 ? -10.051 -14.913 2.986 1.00 87.25 169 THR A N 1
ATOM 1297 C CA . THR A 1 169 ? -9.933 -15.989 1.987 1.00 87.25 169 THR A CA 1
ATOM 1298 C C . THR A 1 169 ? -10.129 -15.491 0.552 1.00 87.25 169 THR A C 1
ATOM 1300 O O . THR A 1 169 ? -9.315 -15.808 -0.315 1.00 87.25 169 THR A O 1
ATOM 1303 N N . ALA A 1 170 ? -11.144 -14.657 0.294 1.00 82.81 170 ALA A N 1
ATOM 1304 C CA . ALA A 1 170 ? -11.342 -14.022 -1.013 1.00 82.81 170 ALA A CA 1
ATOM 1305 C C . ALA A 1 170 ? -10.183 -13.080 -1.387 1.00 82.81 170 ALA A C 1
ATOM 1307 O O . ALA A 1 170 ? -9.801 -12.960 -2.546 1.00 82.81 170 ALA A O 1
ATOM 1308 N N . PHE A 1 171 ? -9.588 -12.419 -0.401 1.00 82.06 171 PHE A N 1
ATOM 1309 C CA . PHE A 1 171 ? -8.446 -11.542 -0.598 1.00 82.06 171 PHE A CA 1
ATOM 1310 C C . PHE A 1 171 ? -7.162 -12.293 -0.906 1.00 82.06 171 PHE A C 1
ATOM 1312 O O . PHE A 1 171 ? -6.421 -11.879 -1.796 1.00 82.06 171 PHE A O 1
ATOM 1319 N N . GLY A 1 172 ? -6.910 -13.390 -0.192 1.00 81.94 172 GLY A N 1
ATOM 1320 C CA . GLY A 1 172 ? -5.772 -14.263 -0.450 1.00 81.94 172 GLY A CA 1
ATOM 1321 C C . GLY A 1 172 ? -5.827 -14.850 -1.859 1.00 81.94 172 GLY A C 1
ATOM 1322 O O . GLY A 1 172 ? -4.828 -14.807 -2.576 1.00 81.94 172 GLY A O 1
ATOM 1323 N N . SER A 1 173 ? -7.003 -15.316 -2.299 1.00 84.50 173 SER A N 1
ATOM 1324 C CA . SER A 1 173 ? -7.163 -15.866 -3.649 1.00 84.50 173 SER A CA 1
ATOM 1325 C C . SER A 1 173 ? -6.953 -14.811 -4.733 1.00 84.50 173 SER A C 1
ATOM 1327 O O . SER A 1 173 ? -6.194 -15.048 -5.672 1.00 84.50 173 SER A O 1
ATOM 1329 N N . VAL A 1 174 ? -7.539 -13.618 -4.592 1.00 81.31 174 VAL A N 1
ATOM 1330 C CA . VAL A 1 174 ? -7.348 -12.557 -5.589 1.00 81.31 174 VAL A CA 1
ATOM 1331 C C . VAL A 1 174 ? -5.916 -12.015 -5.577 1.00 81.31 174 VAL A C 1
ATOM 1333 O O . VAL A 1 174 ? -5.361 -11.759 -6.642 1.00 81.31 174 VAL A O 1
ATOM 1336 N N . GLY A 1 175 ? -5.283 -11.904 -4.406 1.00 78.88 175 GLY A N 1
ATOM 1337 C CA . GLY A 1 175 ? -3.868 -11.545 -4.297 1.00 78.88 175 GLY A CA 1
ATOM 1338 C C . GLY A 1 175 ? -2.963 -12.525 -5.047 1.00 78.88 175 GLY A C 1
ATOM 1339 O O . GLY A 1 175 ? -2.099 -12.097 -5.810 1.00 78.88 175 GLY A O 1
ATOM 1340 N N . GLY A 1 176 ? -3.217 -13.831 -4.910 1.00 83.12 176 GLY A N 1
ATOM 1341 C CA . GLY A 1 176 ? -2.522 -14.869 -5.675 1.00 83.12 176 GLY A CA 1
ATOM 1342 C C . GLY A 1 176 ? -2.754 -14.761 -7.186 1.00 83.12 176 GLY A C 1
ATOM 1343 O O . GLY A 1 176 ? -1.797 -14.820 -7.957 1.00 83.12 176 GLY A O 1
ATOM 1344 N N . CYS A 1 177 ? -4.000 -14.533 -7.618 1.00 83.62 177 CYS A N 1
ATOM 1345 C CA . CYS A 1 177 ? -4.334 -14.337 -9.034 1.00 83.62 177 CYS A CA 1
ATOM 1346 C C . CYS A 1 177 ? -3.620 -13.119 -9.637 1.00 83.62 177 CYS A C 1
ATOM 1348 O O . CYS A 1 177 ? -3.073 -13.211 -10.734 1.00 83.62 177 CYS A O 1
ATOM 1350 N N . ILE A 1 178 ? -3.591 -11.993 -8.918 1.00 80.06 178 ILE A N 1
ATOM 1351 C CA . ILE A 1 178 ? -2.861 -10.791 -9.336 1.00 80.06 178 ILE A CA 1
ATOM 1352 C C . ILE A 1 178 ? -1.366 -11.106 -9.438 1.00 80.06 178 ILE A C 1
ATOM 1354 O O . ILE A 1 178 ? -0.767 -10.835 -10.474 1.00 80.06 178 ILE A O 1
ATOM 1358 N N . GLY A 1 179 ? -0.782 -11.757 -8.426 1.00 81.00 179 GLY A N 1
ATOM 1359 C CA . GLY A 1 179 ? 0.612 -12.211 -8.457 1.00 81.00 179 GLY A CA 1
ATOM 1360 C C . GLY A 1 179 ? 0.942 -13.047 -9.699 1.00 81.00 179 GLY A C 1
ATOM 1361 O O . GLY A 1 179 ? 1.940 -12.794 -10.371 1.00 81.00 179 GLY A O 1
ATOM 1362 N N . LEU A 1 180 ? 0.075 -13.992 -10.066 1.00 85.75 180 LEU A N 1
ATOM 1363 C CA . LEU A 1 180 ? 0.248 -14.826 -11.260 1.00 85.75 180 LEU A CA 1
ATOM 1364 C C . LEU A 1 180 ? 0.218 -13.993 -12.553 1.00 85.75 180 LEU A C 1
ATOM 1366 O O . LEU A 1 180 ? 1.092 -14.147 -13.411 1.00 85.75 180 LEU A O 1
ATOM 1370 N N . VAL A 1 181 ? -0.740 -13.072 -12.692 1.00 82.62 181 VAL A N 1
ATOM 1371 C CA . VAL A 1 181 ? -0.830 -12.159 -13.851 1.00 82.62 181 VAL A CA 1
ATOM 1372 C C . VAL A 1 181 ? 0.450 -11.333 -14.008 1.00 82.62 181 VAL A C 1
ATOM 1374 O O . VAL A 1 181 ? 0.952 -11.135 -15.112 1.00 82.62 181 VAL A O 1
ATOM 1377 N N . ILE A 1 182 ? 1.026 -10.905 -12.893 1.00 78.25 182 ILE A N 1
ATOM 1378 C CA . ILE A 1 182 ? 2.256 -10.119 -12.874 1.00 78.25 182 ILE A CA 1
ATOM 1379 C C . ILE A 1 182 ? 3.434 -10.951 -13.358 1.00 78.25 182 ILE A C 1
ATOM 1381 O O . ILE A 1 182 ? 4.089 -10.576 -14.329 1.00 78.25 182 ILE A O 1
ATOM 1385 N N . PHE A 1 183 ? 3.689 -12.095 -12.724 1.00 83.31 183 PHE A N 1
ATOM 1386 C CA . PHE A 1 183 ? 4.818 -12.939 -13.105 1.00 83.31 183 PHE A CA 1
ATOM 1387 C C . PHE A 1 183 ? 4.698 -13.456 -14.543 1.00 83.31 183 PHE A C 1
ATOM 1389 O O . PHE A 1 183 ? 5.701 -13.516 -15.252 1.00 83.31 183 PHE A O 1
ATOM 1396 N N . SER A 1 184 ? 3.484 -13.758 -15.010 1.00 86.62 184 SER A N 1
ATOM 1397 C CA . SER A 1 184 ? 3.253 -14.151 -16.405 1.00 86.62 184 SER A CA 1
ATOM 1398 C C . SER A 1 184 ? 3.511 -13.008 -17.395 1.00 86.62 184 SER A C 1
ATOM 1400 O O . SER A 1 184 ? 4.151 -13.239 -18.420 1.00 86.62 184 SER A O 1
ATOM 1402 N N . SER A 1 185 ? 3.113 -11.769 -17.081 1.00 83.81 185 SER A N 1
ATOM 1403 C CA . SER A 1 185 ? 3.451 -10.594 -17.900 1.00 83.81 185 SER A CA 1
ATOM 1404 C C . SER A 1 185 ? 4.964 -10.353 -17.971 1.00 83.81 185 SER A C 1
ATOM 1406 O O . SER A 1 185 ? 5.505 -10.167 -19.061 1.00 83.81 185 SER A O 1
ATOM 1408 N N . ALA A 1 186 ? 5.671 -10.460 -16.842 1.00 81.69 186 ALA A N 1
ATOM 1409 C CA . ALA A 1 186 ? 7.124 -10.323 -16.787 1.00 81.69 186 ALA A CA 1
ATOM 1410 C C . ALA A 1 186 ? 7.830 -11.419 -17.603 1.00 81.69 186 ALA A C 1
ATOM 1412 O O . ALA A 1 186 ? 8.755 -11.128 -18.363 1.00 81.69 186 ALA A O 1
ATOM 1413 N N . ALA A 1 187 ? 7.354 -12.664 -17.512 1.00 86.94 187 ALA A N 1
ATOM 1414 C CA . ALA A 1 187 ? 7.854 -13.777 -18.313 1.00 86.94 187 ALA A CA 1
ATOM 1415 C C . ALA A 1 187 ? 7.635 -13.553 -19.820 1.00 86.94 187 ALA A C 1
ATOM 1417 O O . ALA A 1 187 ? 8.536 -13.829 -20.612 1.00 86.94 187 ALA A O 1
ATOM 1418 N N . LEU A 1 188 ? 6.480 -13.012 -20.227 1.00 86.06 188 LEU A N 1
ATOM 1419 C CA . LEU A 1 188 ? 6.191 -12.680 -21.627 1.00 86.06 188 LEU A CA 1
ATOM 1420 C C . LEU A 1 188 ? 7.105 -11.571 -22.161 1.00 86.06 188 LEU A C 1
ATOM 1422 O O . LEU A 1 188 ? 7.658 -11.716 -23.251 1.00 86.06 188 LEU A O 1
ATOM 1426 N N . VAL A 1 189 ? 7.297 -10.492 -21.395 1.00 84.38 189 VAL A N 1
ATOM 1427 C CA . VAL A 1 189 ? 8.204 -9.391 -21.768 1.00 84.38 189 VAL A CA 1
ATOM 1428 C C . VAL A 1 189 ? 9.641 -9.897 -21.877 1.00 84.38 189 VAL A C 1
ATOM 1430 O O . VAL A 1 189 ? 10.333 -9.570 -22.841 1.00 84.38 189 VAL A O 1
ATOM 1433 N N . PHE A 1 190 ? 10.076 -10.746 -20.944 1.00 85.38 190 PHE A N 1
ATOM 1434 C CA . PHE A 1 190 ? 11.403 -11.354 -20.979 1.00 85.38 190 PHE A CA 1
ATOM 1435 C C . PHE A 1 190 ? 11.588 -12.273 -22.194 1.00 85.38 190 PHE A C 1
ATOM 1437 O O . PHE A 1 190 ? 12.556 -12.125 -22.939 1.00 85.38 190 PHE A O 1
ATOM 1444 N N . TRP A 1 191 ? 10.640 -13.180 -22.448 1.00 88.06 191 TRP A N 1
ATOM 1445 C CA . TRP A 1 191 ? 10.681 -14.085 -23.599 1.00 88.06 191 TRP A CA 1
ATOM 1446 C C . TRP A 1 191 ? 10.713 -13.324 -24.928 1.00 88.06 191 TRP A C 1
ATOM 1448 O O . TRP A 1 191 ? 11.518 -13.635 -25.811 1.00 88.06 191 TRP A O 1
ATOM 1458 N N . PHE A 1 192 ? 9.882 -12.288 -25.059 1.00 87.50 192 PHE A N 1
ATOM 1459 C CA . PHE A 1 192 ? 9.866 -11.443 -26.248 1.00 87.50 192 PHE A CA 1
ATOM 1460 C C . PHE A 1 192 ? 11.159 -10.629 -26.390 1.00 87.50 192 PHE A C 1
ATOM 1462 O O . PHE A 1 192 ? 11.680 -10.511 -27.498 1.00 87.50 192 PHE A O 1
ATOM 1469 N N . GLY A 1 193 ? 11.723 -10.138 -25.282 1.00 85.75 193 GLY A N 1
ATOM 1470 C CA . GLY A 1 193 ? 13.026 -9.472 -25.254 1.00 85.75 193 GLY A CA 1
ATOM 1471 C C . GLY A 1 193 ? 14.150 -10.365 -25.782 1.00 85.75 193 GLY A C 1
ATOM 1472 O O . GLY A 1 193 ? 14.896 -9.951 -26.667 1.00 85.75 193 GLY A O 1
ATOM 1473 N N . VAL A 1 194 ? 14.221 -11.620 -25.324 1.00 86.75 194 VAL A N 1
ATOM 1474 C CA . VAL A 1 194 ? 15.202 -12.610 -25.812 1.00 86.75 194 VAL A CA 1
ATOM 1475 C C . VAL A 1 194 ? 15.018 -12.898 -27.302 1.00 86.75 194 VAL A C 1
ATOM 1477 O O . VAL A 1 194 ? 15.997 -12.959 -28.048 1.00 86.75 194 VAL A O 1
ATOM 1480 N N . LYS A 1 195 ? 13.771 -13.033 -27.767 1.00 87.56 195 LYS A N 1
ATOM 1481 C CA . LYS A 1 195 ? 13.479 -13.223 -29.194 1.00 87.56 195 LYS A CA 1
ATOM 1482 C C . LYS A 1 195 ? 13.971 -12.038 -30.037 1.00 87.56 195 LYS A C 1
ATOM 1484 O O . LYS A 1 195 ? 14.542 -12.248 -31.101 1.00 87.56 195 LYS A O 1
ATOM 1489 N N . LEU A 1 196 ? 13.805 -10.811 -29.547 1.00 84.94 196 LEU A N 1
ATOM 1490 C CA . LEU A 1 196 ? 14.236 -9.593 -30.239 1.00 84.94 196 LEU A CA 1
ATOM 1491 C C . LEU A 1 196 ? 15.764 -9.463 -30.328 1.00 84.94 196 LEU A C 1
ATOM 1493 O O . LEU A 1 196 ? 16.282 -8.983 -31.335 1.00 84.94 196 LEU A O 1
ATOM 1497 N N . ILE A 1 197 ? 16.482 -9.918 -29.297 1.00 86.56 197 ILE A N 1
ATOM 1498 C CA . ILE A 1 197 ? 17.949 -9.997 -29.312 1.00 86.56 197 ILE A CA 1
ATOM 1499 C C . ILE A 1 197 ? 18.411 -10.939 -30.429 1.00 86.56 197 ILE A C 1
ATOM 1501 O O . ILE A 1 197 ? 19.318 -10.595 -31.183 1.00 86.56 197 ILE A O 1
ATOM 1505 N N . ARG A 1 198 ? 17.761 -12.103 -30.564 1.00 85.50 198 ARG A N 1
ATOM 1506 C CA . ARG A 1 198 ? 18.129 -13.121 -31.555 1.00 85.50 198 ARG A CA 1
ATOM 1507 C C . ARG A 1 198 ? 17.773 -12.731 -32.991 1.00 85.50 198 ARG A C 1
ATOM 1509 O O . ARG A 1 198 ? 18.566 -12.983 -33.890 1.00 85.50 198 ARG A O 1
ATOM 1516 N N . ASP A 1 199 ? 16.588 -12.161 -33.202 1.00 85.25 199 ASP A N 1
ATOM 1517 C CA . ASP A 1 199 ? 16.039 -11.958 -34.547 1.00 85.25 199 ASP A CA 1
ATOM 1518 C C . ASP A 1 199 ? 16.382 -10.559 -35.129 1.00 85.25 199 ASP A C 1
ATOM 1520 O O . ASP A 1 199 ? 16.441 -10.408 -36.346 1.00 85.25 199 ASP A O 1
ATOM 1524 N N . GLU A 1 200 ? 16.626 -9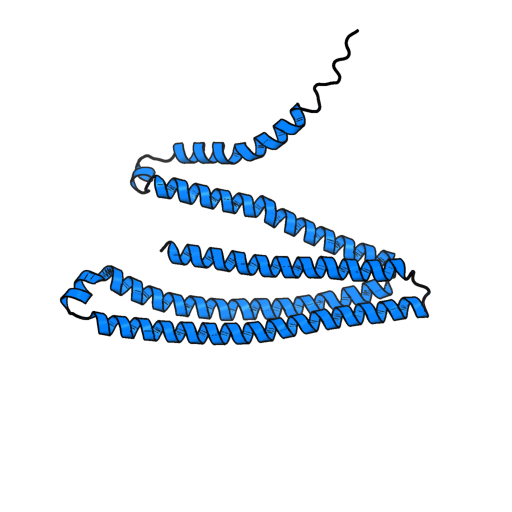.530 -34.298 1.00 77.62 200 GLU A N 1
ATOM 1525 C CA . GLU A 1 200 ? 16.782 -8.124 -34.744 1.00 77.62 200 GLU A CA 1
ATOM 1526 C C . GLU A 1 200 ? 18.062 -7.419 -34.246 1.00 77.62 200 GLU A C 1
ATOM 1528 O O . GLU A 1 200 ? 18.136 -6.181 -34.289 1.00 77.62 200 GLU A O 1
ATOM 1533 N N . ASN A 1 201 ? 19.060 -8.178 -33.764 1.00 77.31 201 ASN A N 1
ATOM 1534 C CA . ASN A 1 201 ? 20.326 -7.666 -33.208 1.00 77.31 201 ASN A CA 1
ATOM 1535 C C . ASN A 1 201 ? 20.105 -6.499 -32.222 1.00 77.31 201 ASN A C 1
ATOM 1537 O O . ASN A 1 201 ? 20.756 -5.455 -32.301 1.00 77.31 201 ASN A O 1
ATOM 1541 N N . ALA A 1 202 ? 19.117 -6.626 -31.332 1.00 78.31 202 ALA A N 1
ATOM 1542 C CA . ALA A 1 202 ? 18.943 -5.678 -30.235 1.00 78.31 202 ALA A CA 1
ATOM 1543 C C . ALA A 1 202 ? 20.102 -5.822 -29.236 1.00 78.31 202 ALA A C 1
ATOM 1545 O O . ALA A 1 202 ? 20.529 -6.943 -28.963 1.00 78.31 202 ALA A O 1
ATOM 1546 N N . ASP A 1 203 ? 20.581 -4.706 -28.675 1.00 85.44 203 ASP A N 1
ATOM 1547 C CA . ASP A 1 203 ? 21.625 -4.743 -27.649 1.00 85.44 203 ASP A CA 1
ATOM 1548 C C . ASP A 1 203 ? 21.127 -5.519 -26.411 1.00 85.44 203 ASP A C 1
ATOM 1550 O O . ASP A 1 203 ? 20.148 -5.095 -25.781 1.00 85.44 203 ASP A O 1
ATOM 1554 N N . PRO A 1 204 ? 21.764 -6.649 -26.043 1.00 83.44 204 PRO A N 1
ATOM 1555 C CA . PRO A 1 204 ? 21.332 -7.453 -24.906 1.00 83.44 204 PRO A CA 1
ATOM 1556 C C . PRO A 1 204 ? 21.377 -6.671 -23.592 1.00 83.44 204 PRO A C 1
ATOM 1558 O O . PRO A 1 204 ? 20.501 -6.848 -22.745 1.00 83.44 204 PRO A O 1
ATOM 1561 N N . GLY A 1 205 ? 22.371 -5.786 -23.436 1.00 85.38 205 GLY A N 1
ATOM 1562 C CA . GLY A 1 205 ? 22.537 -4.964 -22.240 1.00 85.38 205 GLY A CA 1
ATOM 1563 C C . GLY A 1 205 ? 21.340 -4.045 -22.020 1.00 85.38 205 GLY A C 1
ATOM 1564 O O . GLY A 1 205 ? 20.742 -4.051 -20.943 1.00 85.38 205 GLY A O 1
ATOM 1565 N N . ALA A 1 206 ? 20.931 -3.324 -23.062 1.00 84.50 206 ALA A N 1
ATOM 1566 C CA . ALA A 1 206 ? 19.786 -2.424 -23.016 1.00 84.50 206 ALA A CA 1
ATOM 1567 C C . ALA A 1 206 ? 18.451 -3.148 -22.742 1.00 84.50 206 ALA A C 1
ATOM 1569 O O . ALA A 1 206 ? 17.632 -2.663 -21.959 1.00 84.50 206 ALA A O 1
ATOM 1570 N N . VAL A 1 207 ? 18.233 -4.331 -23.334 1.00 83.69 207 VAL A N 1
ATOM 1571 C CA . VAL A 1 207 ? 17.010 -5.128 -23.109 1.00 83.69 207 VAL A CA 1
ATOM 1572 C C . VAL A 1 207 ? 16.944 -5.655 -21.674 1.00 83.69 207 VAL A C 1
ATOM 1574 O O . VAL A 1 207 ? 15.902 -5.554 -21.026 1.00 83.69 207 VAL A O 1
ATOM 1577 N N . ILE A 1 208 ? 18.052 -6.183 -21.147 1.00 84.94 208 ILE A N 1
ATOM 1578 C CA . ILE A 1 208 ? 18.115 -6.691 -19.770 1.00 84.94 208 ILE A CA 1
ATOM 1579 C C . ILE A 1 208 ? 17.952 -5.543 -18.769 1.00 84.94 208 ILE A C 1
ATOM 1581 O O . ILE A 1 208 ? 17.170 -5.667 -17.826 1.00 84.94 208 ILE A O 1
ATOM 1585 N N . ALA A 1 209 ? 18.620 -4.408 -18.995 1.00 85.94 209 ALA A N 1
ATOM 1586 C CA . ALA A 1 209 ? 18.478 -3.219 -18.158 1.00 85.94 209 ALA A CA 1
ATOM 1587 C C . ALA A 1 209 ? 17.023 -2.729 -18.109 1.00 85.94 209 ALA A C 1
ATOM 1589 O O . ALA A 1 209 ? 16.523 -2.408 -17.032 1.00 85.94 209 ALA A O 1
ATOM 1590 N N . TYR A 1 210 ? 16.317 -2.744 -19.243 1.00 84.88 210 TYR A N 1
ATOM 1591 C CA . TYR A 1 210 ? 14.901 -2.386 -19.304 1.00 84.88 210 TYR A CA 1
ATOM 1592 C C . TYR A 1 210 ? 14.009 -3.335 -18.491 1.00 84.88 210 TYR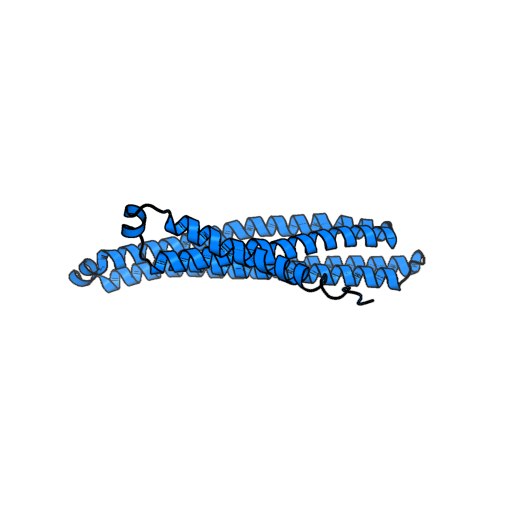 A C 1
ATOM 1594 O O . TYR A 1 210 ? 13.159 -2.879 -17.725 1.00 84.88 210 TYR A O 1
ATOM 1602 N N . VAL A 1 211 ? 14.218 -4.652 -18.601 1.00 82.12 211 VAL A N 1
ATOM 1603 C CA . VAL A 1 211 ? 13.448 -5.638 -17.820 1.00 82.12 211 VAL A CA 1
ATOM 1604 C C . VAL A 1 211 ? 13.712 -5.488 -16.319 1.00 82.12 211 VAL A C 1
ATOM 1606 O O . VAL A 1 211 ? 12.772 -5.517 -15.525 1.00 82.12 211 VAL A O 1
ATOM 1609 N N . LEU A 1 212 ? 14.971 -5.281 -15.921 1.00 83.69 212 LEU A N 1
ATOM 1610 C CA . LEU A 1 212 ? 15.344 -5.071 -14.519 1.00 83.69 212 LEU A CA 1
ATOM 1611 C C . LEU A 1 212 ? 14.770 -3.766 -13.958 1.00 83.69 212 LEU A C 1
ATOM 1613 O O . LEU A 1 212 ? 14.268 -3.751 -12.834 1.00 83.69 212 LEU A O 1
ATOM 1617 N N . PHE A 1 213 ? 14.792 -2.692 -14.748 1.00 84.38 213 PHE A N 1
ATOM 1618 C CA . PHE A 1 213 ? 14.159 -1.421 -14.406 1.00 84.38 213 PHE A CA 1
ATOM 1619 C C . PHE A 1 213 ? 12.650 -1.593 -14.194 1.00 84.38 213 PHE A C 1
ATOM 1621 O O . PHE A 1 213 ? 12.111 -1.167 -13.171 1.00 84.38 213 PHE A O 1
ATOM 1628 N N . GLY A 1 214 ? 11.984 -2.301 -15.114 1.00 79.25 214 GLY A N 1
ATOM 1629 C CA . GLY A 1 214 ? 10.574 -2.656 -14.991 1.00 79.25 214 GLY A CA 1
ATOM 1630 C C . GLY A 1 214 ? 10.287 -3.438 -13.710 1.00 79.25 214 GLY A C 1
ATOM 1631 O O . GLY A 1 214 ? 9.373 -3.079 -12.975 1.00 79.25 214 GLY A O 1
ATOM 1632 N N . PHE A 1 215 ? 11.100 -4.447 -13.388 1.00 78.12 215 PHE A N 1
ATOM 1633 C CA . PHE A 1 215 ? 10.948 -5.237 -12.162 1.00 78.12 215 PHE A CA 1
ATOM 1634 C C . PHE A 1 215 ? 11.136 -4.401 -10.885 1.00 78.12 215 PHE A C 1
ATOM 1636 O O . PHE A 1 215 ? 10.376 -4.555 -9.928 1.00 78.12 215 PHE A O 1
ATOM 1643 N N 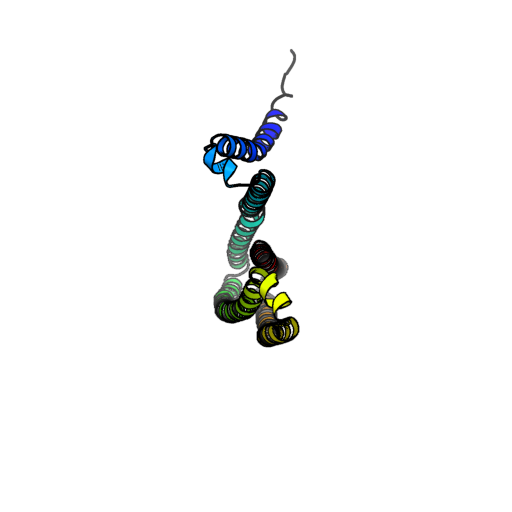. HIS A 1 216 ? 12.112 -3.489 -10.865 1.00 81.12 216 HIS A N 1
ATOM 1644 C CA . HIS A 1 216 ? 12.372 -2.617 -9.718 1.00 81.12 216 HIS A CA 1
ATOM 1645 C C . HIS A 1 216 ? 11.193 -1.674 -9.433 1.00 81.12 216 HIS A C 1
ATOM 1647 O O . HIS A 1 216 ? 10.705 -1.619 -8.304 1.00 81.12 216 HIS A O 1
ATOM 1653 N N . HIS A 1 217 ? 10.680 -0.991 -10.459 1.00 75.62 217 HIS A N 1
ATOM 1654 C CA . HIS A 1 217 ? 9.502 -0.131 -10.314 1.00 75.62 217 HIS A CA 1
ATOM 1655 C C . HIS A 1 217 ? 8.224 -0.921 -10.029 1.00 75.62 217 HIS A C 1
ATOM 1657 O O . HIS A 1 217 ? 7.356 -0.448 -9.297 1.00 75.62 217 HIS A O 1
ATOM 1663 N N . TYR A 1 218 ? 8.138 -2.160 -10.516 1.00 71.50 218 TYR A N 1
ATOM 1664 C CA . TYR A 1 218 ? 7.048 -3.061 -10.169 1.00 71.50 218 TYR A CA 1
ATOM 1665 C C . TYR A 1 218 ? 7.031 -3.387 -8.668 1.00 71.50 218 TYR A C 1
ATOM 1667 O O . TYR A 1 218 ? 5.990 -3.282 -8.018 1.00 71.50 218 TYR A O 1
ATOM 1675 N N . LYS A 1 219 ? 8.192 -3.737 -8.096 1.00 71.50 219 LYS A N 1
ATOM 1676 C CA . LYS A 1 219 ? 8.334 -3.984 -6.654 1.00 71.50 219 LYS A CA 1
ATOM 1677 C C . LYS A 1 219 ? 7.918 -2.756 -5.844 1.00 71.50 219 LYS A C 1
ATOM 1679 O O . LYS A 1 219 ? 7.170 -2.887 -4.881 1.00 71.50 219 LYS A O 1
ATOM 1684 N N . GLN A 1 220 ? 8.358 -1.577 -6.270 1.00 72.69 220 GLN A N 1
ATOM 1685 C CA . GLN A 1 220 ? 8.061 -0.328 -5.582 1.00 72.69 220 GLN A CA 1
ATOM 1686 C C . GLN A 1 220 ? 6.564 0.015 -5.586 1.00 72.69 220 GLN A C 1
ATOM 1688 O O . GLN A 1 220 ? 6.027 0.466 -4.577 1.00 72.69 220 GLN A O 1
ATOM 1693 N N . PHE A 1 221 ? 5.863 -0.277 -6.683 1.00 67.56 221 PHE A N 1
ATOM 1694 C CA . PHE A 1 221 ? 4.410 -0.135 -6.750 1.00 67.56 221 PHE A CA 1
ATOM 1695 C C . PHE A 1 221 ? 3.678 -1.107 -5.808 1.00 67.56 221 PHE A C 1
ATOM 1697 O O . PHE A 1 221 ? 2.728 -0.713 -5.131 1.00 67.56 221 PHE A O 1
ATOM 1704 N N . ILE A 1 222 ? 4.122 -2.365 -5.720 1.00 67.06 222 ILE A N 1
ATOM 1705 C CA . ILE A 1 222 ? 3.545 -3.342 -4.780 1.00 67.06 222 ILE A CA 1
ATOM 1706 C C . ILE A 1 222 ? 3.759 -2.900 -3.330 1.00 67.06 222 ILE A C 1
ATOM 1708 O O . ILE A 1 222 ? 2.813 -2.919 -2.545 1.00 67.06 222 ILE A O 1
ATOM 1712 N N . GLU A 1 223 ? 4.960 -2.433 -3.000 1.00 68.00 223 GLU A N 1
ATOM 1713 C CA . GLU A 1 223 ? 5.302 -1.918 -1.673 1.00 68.00 223 GLU A CA 1
ATOM 1714 C C . GLU A 1 223 ? 4.482 -0.665 -1.325 1.00 68.00 223 GLU A C 1
ATOM 1716 O O . GLU A 1 223 ? 3.988 -0.532 -0.208 1.00 68.00 223 GLU A O 1
ATOM 1721 N N . TYR A 1 224 ? 4.218 0.210 -2.301 1.00 65.19 224 TYR A N 1
ATOM 1722 C CA . TYR A 1 224 ? 3.300 1.339 -2.135 1.00 65.19 224 TYR A CA 1
ATOM 1723 C C . TYR A 1 224 ? 1.864 0.885 -1.830 1.00 65.19 224 TYR A C 1
ATOM 1725 O O . TYR A 1 224 ? 1.231 1.411 -0.913 1.00 65.19 224 TYR A O 1
ATOM 1733 N N . VAL A 1 225 ? 1.342 -0.112 -2.555 1.00 60.84 225 VAL A N 1
ATOM 1734 C CA . VAL A 1 225 ? -0.002 -0.674 -2.319 1.00 60.84 225 VAL A CA 1
ATOM 1735 C C . VAL A 1 225 ? -0.093 -1.357 -0.949 1.00 60.84 225 VAL A C 1
ATOM 1737 O O . VAL A 1 225 ? -1.111 -1.238 -0.262 1.00 60.84 225 VAL A O 1
ATOM 1740 N N . GLU A 1 226 ? 0.959 -2.052 -0.527 1.00 59.41 226 GLU A N 1
ATOM 1741 C CA . GLU A 1 226 ? 1.047 -2.691 0.786 1.00 59.41 226 GLU A CA 1
ATOM 1742 C C . GLU A 1 226 ? 1.102 -1.646 1.910 1.00 59.41 226 GLU A C 1
ATOM 1744 O O . GLU A 1 226 ? 0.288 -1.682 2.836 1.00 59.41 226 GLU A O 1
ATOM 1749 N N . ASN A 1 227 ? 1.938 -0.619 1.758 1.00 57.16 227 ASN A N 1
ATOM 1750 C CA . ASN A 1 227 ? 2.026 0.508 2.686 1.00 57.16 227 ASN A CA 1
ATOM 1751 C C . ASN A 1 227 ? 0.739 1.350 2.728 1.00 57.16 227 ASN A C 1
ATOM 1753 O O . ASN A 1 227 ? 0.400 1.918 3.770 1.00 57.16 227 ASN A O 1
ATOM 1757 N N . ALA A 1 228 ? -0.015 1.426 1.629 1.00 55.66 228 ALA A N 1
ATOM 1758 C CA . ALA A 1 228 ? -1.331 2.059 1.599 1.00 55.66 228 ALA A CA 1
ATOM 1759 C C . ALA A 1 228 ? -2.370 1.249 2.396 1.00 55.66 228 ALA A C 1
ATOM 1761 O O . ALA A 1 228 ? -3.123 1.826 3.187 1.00 55.66 228 ALA A O 1
ATOM 1762 N N . LYS A 1 229 ? -2.385 -0.088 2.272 1.00 51.19 229 LYS A N 1
ATOM 1763 C CA . LYS A 1 229 ? -3.262 -0.960 3.082 1.00 51.19 229 LYS A CA 1
ATOM 1764 C C . LYS A 1 229 ? -2.969 -0.833 4.575 1.00 51.19 229 LYS A C 1
ATOM 1766 O O . LYS A 1 229 ? -3.902 -0.685 5.366 1.00 51.19 229 LYS A O 1
ATOM 1771 N N . THR A 1 230 ? -1.695 -0.838 4.953 1.00 47.19 230 THR A N 1
ATOM 1772 C CA . THR A 1 230 ? -1.263 -0.697 6.348 1.00 47.19 230 THR A CA 1
ATOM 1773 C C . THR A 1 230 ? -1.709 0.653 6.914 1.00 47.19 230 THR A C 1
ATOM 1775 O O . THR A 1 230 ? -2.375 0.697 7.945 1.00 47.19 230 THR A O 1
ATOM 1778 N N . SER A 1 231 ? -1.501 1.748 6.175 1.00 39.69 231 SER A N 1
ATOM 1779 C CA . SER A 1 231 ? -1.918 3.096 6.594 1.00 39.69 231 SER A CA 1
ATOM 1780 C C . SER A 1 231 ? -3.436 3.255 6.741 1.00 39.69 231 SER A C 1
ATOM 1782 O O . SER A 1 231 ? -3.889 3.913 7.671 1.00 39.69 231 SER A O 1
ATOM 1784 N N . THR A 1 232 ? -4.233 2.635 5.863 1.00 48.34 232 THR A N 1
ATOM 1785 C CA . THR A 1 232 ? -5.708 2.703 5.937 1.00 48.34 232 THR A CA 1
ATOM 1786 C C . THR A 1 232 ? -6.253 1.888 7.117 1.00 48.34 232 THR A C 1
ATOM 1788 O O . THR A 1 232 ? -7.248 2.262 7.734 1.00 48.34 232 THR A O 1
ATOM 1791 N N . THR A 1 233 ? -5.579 0.786 7.460 1.00 46.75 233 THR A N 1
ATOM 1792 C CA . THR A 1 233 ? -5.936 -0.057 8.610 1.00 46.75 233 THR A CA 1
ATOM 1793 C C . THR A 1 233 ? -5.638 0.666 9.925 1.00 46.75 233 THR A C 1
ATOM 1795 O O . THR A 1 233 ? -6.494 0.686 10.802 1.00 46.75 233 THR A O 1
ATOM 1798 N N . PHE A 1 234 ? -4.492 1.350 10.033 1.00 35.03 234 PHE A N 1
ATOM 1799 C CA . PHE A 1 234 ? -4.182 2.200 11.190 1.00 35.03 234 PHE A CA 1
ATOM 1800 C C . PHE A 1 234 ? -5.170 3.365 11.345 1.00 35.03 234 PHE A C 1
ATOM 1802 O O . PHE A 1 234 ? -5.653 3.608 12.447 1.00 35.03 234 PHE A O 1
ATOM 1809 N N . PHE A 1 235 ? -5.547 4.031 10.248 1.00 37.91 235 PHE A N 1
ATOM 1810 C CA . PHE A 1 235 ? -6.487 5.157 10.299 1.00 37.91 235 PHE A CA 1
ATOM 1811 C C . PHE A 1 235 ? -7.900 4.730 10.736 1.00 37.91 235 PHE A C 1
ATOM 1813 O O . PHE A 1 235 ? -8.518 5.379 11.578 1.00 37.91 235 PHE A O 1
ATOM 1820 N N . ASN A 1 236 ? -8.403 3.601 10.221 1.00 35.97 236 ASN A N 1
ATOM 1821 C CA . ASN A 1 236 ? -9.715 3.076 10.616 1.00 35.97 236 ASN A CA 1
ATOM 1822 C C . ASN A 1 236 ? -9.733 2.533 12.055 1.00 35.97 236 ASN A C 1
ATOM 1824 O O . ASN A 1 236 ? -10.750 2.670 12.731 1.00 35.97 236 ASN A O 1
ATOM 1828 N N . VAL A 1 237 ? -8.631 1.952 12.544 1.00 40.00 237 VAL A N 1
ATOM 1829 C CA . VAL A 1 237 ? -8.525 1.487 13.940 1.00 40.00 237 VAL A CA 1
ATOM 1830 C C . VAL A 1 237 ? -8.455 2.669 14.913 1.00 40.00 237 VAL A C 1
ATOM 1832 O O . VAL A 1 237 ? -9.143 2.639 15.929 1.00 40.00 237 VAL A O 1
ATOM 1835 N N . SER A 1 238 ? -7.729 3.744 14.586 1.00 31.83 238 SER A N 1
ATOM 1836 C CA . SER A 1 238 ? -7.710 4.959 15.418 1.00 31.83 238 SER A CA 1
ATOM 1837 C C . SER A 1 238 ? -9.069 5.665 15.472 1.00 31.83 238 SER A C 1
ATOM 1839 O O . SER A 1 238 ? -9.489 6.091 16.543 1.00 31.83 238 SER A O 1
ATOM 1841 N N . ILE A 1 239 ? -9.814 5.728 14.361 1.00 37.19 239 ILE A N 1
ATOM 1842 C CA . ILE A 1 239 ? -11.185 6.277 14.352 1.00 37.19 239 ILE A CA 1
ATOM 1843 C C . ILE A 1 239 ? -12.151 5.414 15.184 1.00 37.19 239 ILE A C 1
ATOM 1845 O O . ILE A 1 239 ? -13.078 5.948 15.791 1.00 37.19 239 ILE A O 1
ATOM 1849 N N . LEU A 1 240 ? -11.941 4.094 15.230 1.00 37.03 240 LEU A N 1
ATOM 1850 C CA . LEU A 1 240 ? -12.751 3.173 16.037 1.00 37.03 240 LEU A CA 1
ATOM 1851 C C . LEU A 1 240 ? -12.420 3.213 17.535 1.00 37.03 240 LEU A C 1
ATOM 1853 O O . LEU A 1 240 ? -13.294 2.896 18.330 1.00 37.03 240 LEU A O 1
ATOM 1857 N N . LEU A 1 241 ? -11.200 3.598 17.920 1.00 31.94 241 LEU A N 1
ATOM 1858 C CA . LEU A 1 241 ? -10.794 3.761 19.324 1.00 31.94 241 LEU A CA 1
ATOM 1859 C C . LEU A 1 241 ? -11.061 5.174 19.875 1.00 31.94 241 LEU A C 1
ATOM 1861 O O . LEU A 1 241 ? -11.016 5.373 21.084 1.00 31.94 241 LEU A O 1
ATOM 1865 N N . SER A 1 242 ? -11.338 6.145 18.997 1.00 30.67 242 SER A N 1
ATOM 1866 C CA . SER A 1 242 ? -11.636 7.544 19.340 1.00 30.67 242 SER A CA 1
ATOM 1867 C C . SER A 1 242 ? -13.142 7.847 19.497 1.00 30.67 242 SER A C 1
ATOM 1869 O O . SER A 1 242 ? -13.513 9.013 19.649 1.00 30.67 242 SER A O 1
ATOM 1871 N N . LYS A 1 243 ? -14.019 6.840 19.439 1.00 36.47 243 LYS A N 1
ATOM 1872 C CA . LYS A 1 243 ? -15.459 6.950 19.727 1.00 36.47 243 LYS A CA 1
ATOM 1873 C C . LYS A 1 243 ? -15.838 6.048 20.887 1.00 36.47 243 LYS A C 1
ATOM 1875 O O . LYS A 1 243 ? -16.780 6.436 21.609 1.00 36.47 243 LYS A O 1
#

pLDDT: mean 77.11, std 16.03, range [30.67, 95.25]

Organism: NCBI:txid48269

Sequence (243 aa):
MEDPSGGAGKSRLQTNGVHGLQYPKEINGAVLHKDVLWFDQHSPGDIINNLSDNLNSIESGIGTRLSDFNQNISGFLAGIIIGFIVKWKLALVACATLPFVVIAFSLFGIAFKYFHNKEINAYSRACTVSNEVLSSIRTVVAFGGEKRESLRYQKELTSAELMGIKKATAFGSVGGCIGLVIFSSAALVFWFGVKLIRDENADPGAVIAYVLFGFHHYKQFIEYVENAKTSTTFFNVSILLSK

Foldseek 3Di:
DDDPPPPDVPVVVVVVVVVLVVVVVVVVVVVVPDDPVVPVVDDPVRVVVVSVVVSVVVCCVVPVVVVLVVVLVVLVVVLLVLQVVQPPVLSVLVVVLVVVLVVLVVVVVVVLVVLVVVLVVLVVVLVVLVCVCVVCVVVCVVVVVVVVSVVVSVVSVVVSVVSVVVSVVVVVVSVVVSVVSVVVSLVVSVVVLVVCCVPPVGDNVSSVVSSVSVVVSVVSVVVVVVVVVVVVVVVVVVVVVVD